Protein AF-X0YJ24-F1 (afdb_monomer_lite)

Secondary structure (DSSP, 8-state):
---------------------------------TT--GGGGSEEPP---TTEEEEEEEETTTEEEEEEEEE-TTT--EEEEEE-TTS-EEEEE-S--SEEEEEEEE-TTSSS-PEEEEEEEEEETTEEEEEEEEEETTTTEEEEEEEEEESSS---EEE----TTTTSGGGHHHHHHHHHHGGGGT---HHHHTT-

Radius of gyration: 24.72 Å; chains: 1; bounding box: 36×55×100 Å

Sequence (196 aa):
MKRTIRQRSIFIGTLLVALILLGYSVSIQATGKEGVSLKDEITFIEIESLNKFEVQFKENGKKTGTVIFESNKDNFRWEITIKKGDGTVTQIEDRYVGIISEAGTVDLSEKENEDIFFVEESGGTGGLNISLSLINIQKEELIGLSLWFSSQATEAVTQVSTSDYFFAEDFKREEEFLKSIKYEYGYIGEKEINEE

Structure (mmCIF, N/CA/C/O backbone):
data_AF-X0YJ24-F1
#
_entry.id   AF-X0YJ24-F1
#
loop_
_atom_site.group_PDB
_atom_site.id
_atom_site.type_symbol
_atom_site.label_atom_id
_atom_site.label_alt_id
_atom_site.label_comp_id
_atom_site.label_asym_id
_atom_site.label_entity_id
_atom_site.label_seq_id
_atom_site.pdbx_PDB_ins_code
_atom_site.Cartn_x
_atom_site.Cartn_y
_atom_site.Cartn_z
_atom_site.occupancy
_atom_site.B_iso_or_equiv
_atom_site.auth_seq_id
_atom_site.auth_comp_id
_atom_site.auth_asym_id
_atom_site.auth_atom_id
_atom_site.pdbx_PDB_model_num
ATOM 1 N N . MET A 1 1 ? 13.488 -15.536 78.157 1.00 39.69 1 MET A N 1
ATOM 2 C CA . MET A 1 1 ? 14.913 -15.718 77.797 1.00 39.69 1 MET A CA 1
ATOM 3 C C . MET A 1 1 ? 15.097 -17.144 77.278 1.00 39.69 1 MET A C 1
ATOM 5 O O . MET A 1 1 ? 14.639 -18.055 77.944 1.00 39.69 1 MET A O 1
ATOM 9 N N . LYS A 1 2 ? 15.746 -17.293 76.113 1.00 43.97 2 LYS A N 1
ATOM 10 C CA . LYS A 1 2 ? 16.202 -18.527 75.429 1.00 43.97 2 LYS A CA 1
ATOM 11 C C . LYS A 1 2 ? 15.167 -19.505 74.822 1.00 43.97 2 LYS A C 1
ATOM 13 O O . LYS A 1 2 ? 14.429 -20.207 75.494 1.00 43.97 2 LYS A O 1
ATOM 18 N N . ARG A 1 3 ? 15.249 -19.530 73.483 1.00 43.06 3 ARG A N 1
ATOM 19 C CA . ARG A 1 3 ? 14.716 -20.453 72.469 1.00 43.06 3 ARG A CA 1
ATOM 20 C C . ARG A 1 3 ? 15.157 -21.903 72.698 1.00 43.06 3 ARG A C 1
ATOM 22 O O . ARG A 1 3 ? 16.299 -22.111 73.098 1.00 43.06 3 ARG A O 1
ATOM 29 N N . THR A 1 4 ? 14.396 -22.877 72.190 1.00 55.34 4 THR A N 1
ATOM 30 C CA . THR A 1 4 ? 14.994 -23.934 71.351 1.00 55.34 4 THR A CA 1
ATOM 31 C C . THR A 1 4 ? 14.001 -24.458 70.311 1.00 55.34 4 THR A C 1
ATOM 33 O O . THR A 1 4 ? 12.858 -24.779 70.608 1.00 55.34 4 THR A O 1
ATOM 36 N N . ILE A 1 5 ? 14.491 -24.485 69.075 1.00 49.44 5 ILE A N 1
ATOM 37 C CA . ILE A 1 5 ? 13.874 -24.917 67.822 1.00 49.44 5 ILE A CA 1
ATOM 38 C C . ILE A 1 5 ? 14.089 -26.429 67.663 1.00 49.44 5 ILE A C 1
ATOM 40 O O . ILE A 1 5 ? 15.187 -26.907 67.950 1.00 49.44 5 ILE A O 1
ATOM 44 N N . ARG A 1 6 ? 13.116 -27.165 67.111 1.00 48.22 6 ARG A N 1
ATOM 45 C CA . ARG A 1 6 ? 13.391 -28.416 66.382 1.00 48.22 6 ARG A CA 1
ATOM 46 C C . ARG A 1 6 ? 12.573 -28.503 65.094 1.00 48.22 6 ARG A C 1
ATOM 48 O O . ARG A 1 6 ? 11.365 -28.693 65.117 1.00 48.22 6 ARG A O 1
ATOM 55 N N . GLN A 1 7 ? 13.306 -28.366 63.990 1.00 43.47 7 GLN A N 1
ATOM 56 C CA . GLN A 1 7 ? 12.953 -28.747 62.624 1.00 43.47 7 GLN A CA 1
ATOM 57 C C . GLN A 1 7 ? 12.832 -30.270 62.472 1.00 43.47 7 GLN A C 1
ATOM 59 O O . GLN A 1 7 ? 13.659 -30.985 63.039 1.00 43.47 7 GLN A O 1
ATOM 64 N N . ARG A 1 8 ? 11.903 -30.709 61.608 1.00 48.69 8 ARG A N 1
ATOM 65 C CA . ARG A 1 8 ? 12.007 -31.787 60.587 1.00 48.69 8 ARG A CA 1
ATOM 66 C C . ARG A 1 8 ? 10.937 -31.440 59.521 1.00 48.69 8 ARG A C 1
ATOM 68 O O . ARG A 1 8 ? 9.792 -31.270 59.913 1.00 48.69 8 ARG A O 1
ATOM 75 N N . SER A 1 9 ? 11.217 -31.028 58.273 1.00 40.66 9 SER A N 1
ATOM 76 C CA . SER A 1 9 ? 11.741 -31.781 57.103 1.00 40.66 9 SER A CA 1
ATOM 77 C C . SER A 1 9 ? 10.907 -33.064 56.886 1.00 40.66 9 SER A C 1
ATOM 79 O O . SER A 1 9 ? 10.812 -33.843 57.823 1.00 40.66 9 SER A O 1
ATOM 81 N N . ILE A 1 10 ? 10.268 -33.396 55.752 1.00 45.19 10 ILE A N 1
ATOM 82 C CA . ILE A 1 10 ? 10.610 -33.362 54.310 1.00 45.19 10 ILE A CA 1
ATOM 83 C C . ILE A 1 10 ? 9.304 -33.628 53.503 1.00 45.19 10 ILE A C 1
ATOM 85 O O . ILE A 1 10 ? 8.425 -34.288 54.046 1.00 45.19 10 ILE A O 1
ATOM 89 N N . PHE A 1 11 ? 9.233 -33.166 52.240 1.00 40.16 11 PHE A N 1
ATOM 90 C CA . PHE A 1 11 ? 8.653 -33.786 51.007 1.00 40.16 11 PHE A CA 1
ATOM 91 C C . PHE A 1 11 ? 8.015 -32.698 50.126 1.00 40.16 11 PHE A C 1
ATOM 93 O O . PHE A 1 11 ? 6.951 -32.180 50.434 1.00 40.16 11 PHE A O 1
ATOM 100 N N . ILE A 1 12 ? 8.766 -32.104 49.191 1.00 45.03 12 ILE A N 1
ATOM 101 C CA . ILE A 1 12 ? 9.002 -32.568 47.805 1.00 45.03 12 ILE A CA 1
ATOM 102 C C . ILE A 1 12 ? 7.681 -32.791 47.063 1.00 45.03 12 ILE A C 1
ATOM 104 O O . ILE A 1 12 ? 7.040 -33.828 47.192 1.00 45.03 12 ILE A O 1
ATOM 108 N N . GLY A 1 13 ? 7.334 -31.799 46.250 1.00 37.00 13 GLY A N 1
ATOM 109 C CA . GLY A 1 13 ? 6.233 -31.820 45.298 1.00 37.00 13 GLY A CA 1
ATOM 110 C C . GLY A 1 13 ? 6.446 -30.730 44.256 1.00 37.00 13 GLY A C 1
ATOM 111 O O . GLY A 1 13 ? 5.597 -29.868 44.064 1.00 37.00 13 GLY A O 1
ATOM 112 N N . THR A 1 14 ? 7.634 -30.718 43.652 1.00 44.94 14 THR A N 1
ATOM 113 C CA . THR A 1 14 ? 7.971 -29.893 42.493 1.00 44.94 14 THR A CA 1
ATOM 114 C C . THR A 1 14 ? 7.134 -30.387 41.313 1.00 44.94 14 THR A C 1
ATOM 116 O O . THR A 1 14 ? 7.534 -31.325 40.629 1.00 44.94 14 THR A O 1
ATOM 119 N N . LEU A 1 15 ? 5.953 -29.807 41.083 1.00 39.34 15 LEU A N 1
ATOM 120 C CA . LEU A 1 15 ? 5.232 -30.026 39.831 1.00 39.34 15 LEU A 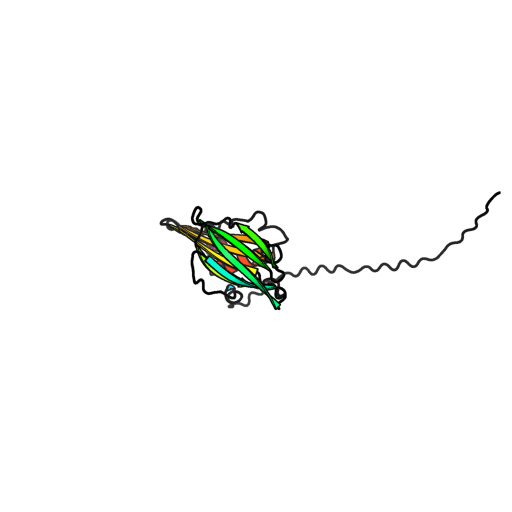CA 1
ATOM 121 C C . LEU A 1 15 ? 5.771 -29.035 38.800 1.00 39.34 15 LEU A C 1
ATOM 123 O O . LEU A 1 15 ? 5.335 -27.893 38.686 1.00 39.34 15 LEU A O 1
ATOM 127 N N . LEU A 1 16 ? 6.798 -29.507 38.104 1.00 37.34 16 LEU A N 1
ATOM 128 C CA . LEU A 1 16 ? 7.396 -28.896 36.933 1.00 37.34 16 LEU A CA 1
ATOM 129 C C . LEU A 1 16 ? 6.367 -28.967 35.791 1.00 37.34 16 LEU A C 1
ATOM 131 O O . LEU A 1 16 ? 6.268 -29.979 35.101 1.00 37.34 16 LEU A O 1
ATOM 135 N N . VAL A 1 17 ? 5.563 -27.921 35.601 1.00 43.12 17 VAL A N 1
ATOM 136 C CA . VAL A 1 17 ? 4.784 -27.772 34.365 1.00 43.12 17 VAL A CA 1
ATOM 137 C C . VAL A 1 17 ? 5.740 -27.228 33.309 1.00 43.12 17 VAL A C 1
ATOM 139 O O . VAL A 1 17 ? 5.872 -26.025 33.108 1.00 43.12 17 VAL A O 1
ATOM 142 N N . ALA A 1 18 ? 6.467 -28.149 32.680 1.00 38.66 18 ALA A N 1
ATOM 143 C CA . ALA A 1 18 ? 7.155 -27.904 31.426 1.00 38.66 18 ALA A CA 1
ATOM 144 C C . ALA A 1 18 ? 6.082 -27.753 30.341 1.00 38.66 18 ALA A C 1
ATOM 146 O O . ALA A 1 18 ? 5.629 -28.737 29.757 1.00 38.66 18 ALA A O 1
ATOM 147 N N . LEU A 1 19 ? 5.622 -26.521 30.118 1.00 40.03 19 LEU A N 1
ATOM 148 C CA . LEU A 1 19 ? 4.820 -26.212 28.945 1.00 40.03 19 LEU A CA 1
ATOM 149 C C . LEU A 1 19 ? 5.784 -26.134 27.765 1.00 40.03 19 LEU A C 1
ATOM 151 O O . LEU A 1 19 ? 6.597 -25.221 27.637 1.00 40.03 19 LEU A O 1
ATOM 155 N N . ILE A 1 20 ? 5.728 -27.195 26.975 1.00 45.69 20 ILE A 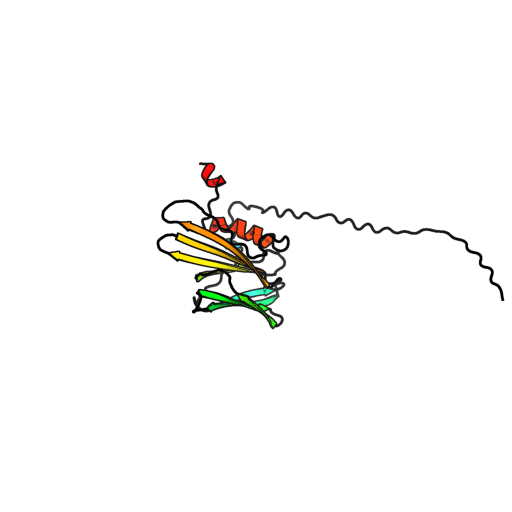N 1
ATOM 156 C CA . ILE A 1 20 ? 6.440 -27.392 25.728 1.00 45.69 20 ILE A CA 1
ATOM 157 C C . ILE A 1 20 ? 6.109 -26.204 24.813 1.00 45.69 20 ILE A C 1
ATOM 159 O O . ILE A 1 20 ? 5.023 -26.130 24.242 1.00 45.69 20 ILE A O 1
ATOM 163 N N . LEU A 1 21 ? 7.057 -25.274 24.678 1.00 39.06 21 LEU A N 1
ATOM 164 C CA . LEU A 1 21 ? 7.152 -24.371 23.535 1.00 39.06 21 LEU A CA 1
ATOM 165 C C . LEU A 1 21 ? 7.507 -25.238 22.323 1.00 39.06 21 LEU A C 1
ATOM 167 O O . LEU A 1 21 ? 8.664 -25.347 21.923 1.00 39.06 21 LEU A O 1
ATOM 171 N N . LEU A 1 22 ? 6.501 -25.917 21.770 1.00 40.84 22 LEU A N 1
ATOM 172 C CA . LEU A 1 22 ? 6.553 -26.347 20.384 1.00 40.84 22 LEU A CA 1
ATOM 173 C C . LEU A 1 22 ? 6.562 -25.053 19.585 1.00 40.84 22 LEU A C 1
ATOM 175 O O . LEU A 1 22 ? 5.534 -24.394 19.431 1.00 40.84 22 LEU A O 1
ATOM 179 N N . GLY A 1 23 ? 7.761 -24.676 19.149 1.00 36.34 23 GLY A N 1
ATOM 180 C CA . GLY A 1 23 ? 7.947 -23.744 18.060 1.00 36.34 23 GLY A CA 1
ATOM 181 C C . GLY A 1 23 ? 7.173 -24.283 16.870 1.00 36.34 23 GLY A C 1
ATOM 182 O O . GLY A 1 23 ? 7.671 -25.111 16.112 1.00 36.34 23 GLY A O 1
ATOM 183 N N . T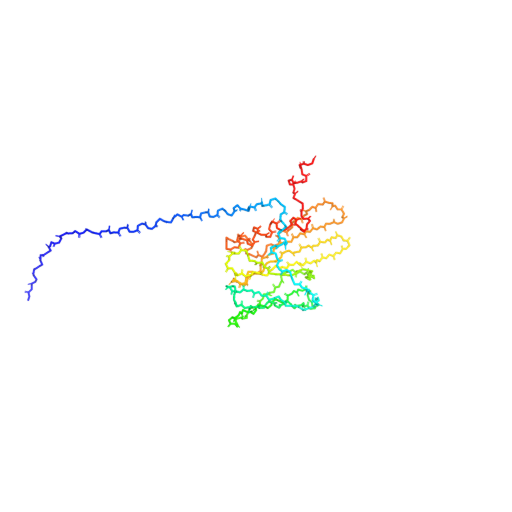YR A 1 24 ? 5.938 -23.815 16.724 1.00 36.47 24 TYR A N 1
ATOM 184 C CA . TYR A 1 24 ? 5.320 -23.715 15.423 1.00 36.47 24 TYR A CA 1
ATOM 185 C C . TYR A 1 24 ? 6.135 -22.670 14.673 1.00 36.47 24 TYR A C 1
ATOM 187 O O . TYR A 1 24 ? 5.807 -21.487 14.638 1.00 36.47 24 TYR A O 1
ATOM 195 N N . SER A 1 25 ? 7.236 -23.122 14.082 1.00 37.50 25 SER A N 1
ATOM 196 C CA . SER A 1 25 ? 7.683 -22.575 12.819 1.00 37.50 25 SER A CA 1
ATOM 197 C C . SER A 1 25 ? 6.535 -22.834 11.852 1.00 37.50 25 SER A C 1
ATOM 199 O O . SER A 1 25 ? 6.498 -23.859 11.174 1.00 37.50 25 SER A O 1
ATOM 201 N N . VAL A 1 26 ? 5.549 -21.934 11.846 1.00 38.28 26 VAL A N 1
ATOM 202 C CA . VAL A 1 26 ? 4.687 -21.755 10.687 1.00 38.28 26 VAL A CA 1
ATOM 203 C C . VAL A 1 26 ? 5.651 -21.296 9.605 1.00 38.28 26 VAL A C 1
ATOM 205 O O . VAL A 1 26 ? 5.947 -20.116 9.457 1.00 38.28 26 VAL A O 1
ATOM 208 N N . SER A 1 27 ? 6.252 -22.270 8.925 1.00 35.56 27 SER A N 1
ATOM 209 C CA . SER A 1 27 ? 6.677 -22.050 7.561 1.00 35.56 27 SER A CA 1
ATOM 210 C C . SER A 1 27 ? 5.378 -21.733 6.855 1.00 35.56 27 SER A C 1
ATOM 212 O O . SER A 1 27 ? 4.563 -22.629 6.631 1.00 35.56 27 SER A O 1
ATOM 214 N N . ILE A 1 28 ? 5.151 -20.448 6.604 1.00 42.94 28 ILE A N 1
ATOM 215 C CA . ILE A 1 28 ? 4.270 -20.026 5.535 1.00 42.94 28 ILE A CA 1
ATOM 216 C C . ILE A 1 28 ? 4.941 -20.616 4.295 1.00 42.94 28 ILE A C 1
ATOM 218 O O . ILE A 1 28 ? 5.831 -20.034 3.684 1.00 42.94 28 ILE A O 1
ATOM 222 N N . GLN A 1 29 ? 4.608 -21.870 3.987 1.00 36.81 29 GLN A N 1
ATOM 223 C CA . GLN A 1 29 ? 4.594 -22.286 2.606 1.00 36.81 29 GLN A CA 1
ATOM 224 C C . GLN A 1 29 ? 3.612 -21.308 1.994 1.00 36.81 29 GLN A C 1
ATOM 226 O O . GLN A 1 29 ? 2.411 -21.431 2.225 1.00 36.81 29 GLN A O 1
ATOM 231 N N . ALA A 1 30 ? 4.143 -20.307 1.292 1.00 38.84 30 ALA A N 1
ATOM 232 C CA . ALA A 1 30 ? 3.431 -19.673 0.209 1.00 38.84 30 ALA A CA 1
ATOM 233 C C . ALA A 1 30 ? 2.931 -20.839 -0.640 1.00 38.84 30 ALA A C 1
ATOM 235 O O . ALA A 1 30 ? 3.680 -21.454 -1.404 1.00 38.84 30 ALA A O 1
ATOM 236 N N . THR A 1 31 ? 1.708 -21.280 -0.362 1.00 40.44 31 THR A N 1
ATOM 237 C CA . THR A 1 31 ? 1.033 -22.266 -1.170 1.00 40.44 31 THR A CA 1
ATOM 238 C C . THR A 1 31 ? 0.778 -21.523 -2.455 1.00 40.44 31 THR A C 1
ATOM 240 O O . THR A 1 31 ? -0.234 -20.841 -2.585 1.00 40.44 31 THR A O 1
ATOM 243 N N . GLY A 1 32 ? 1.740 -21.613 -3.371 1.00 37.59 32 GLY A N 1
ATOM 244 C CA . GLY A 1 32 ? 1.525 -21.352 -4.774 1.00 37.59 32 GLY A CA 1
ATOM 245 C C . GLY A 1 32 ? 0.410 -22.284 -5.211 1.00 37.59 32 GLY A C 1
ATOM 246 O O . GLY A 1 32 ? 0.647 -23.413 -5.634 1.00 37.59 32 GLY A O 1
ATOM 247 N N . LYS A 1 33 ? -0.834 -21.835 -5.042 1.00 43.25 33 LYS A N 1
ATOM 248 C CA . LYS A 1 33 ? -1.911 -22.247 -5.918 1.00 43.25 33 LYS A CA 1
ATOM 249 C C . LYS A 1 33 ? -1.488 -21.704 -7.270 1.00 43.25 33 LYS A C 1
ATOM 251 O O . LYS A 1 33 ? -1.644 -20.515 -7.525 1.00 43.25 33 LYS A O 1
ATOM 256 N N . GLU A 1 34 ? -0.859 -22.554 -8.074 1.00 46.75 34 GLU A N 1
ATOM 257 C CA . GLU A 1 34 ? -0.564 -22.245 -9.467 1.00 46.75 34 GLU A CA 1
ATOM 258 C C . GLU A 1 34 ? -1.838 -21.662 -10.104 1.00 46.75 34 GLU A C 1
ATOM 260 O O . GLU A 1 34 ? -2.843 -22.360 -10.249 1.00 46.75 34 GLU A O 1
ATOM 265 N N . GLY A 1 35 ? -1.816 -20.358 -10.402 1.00 62.50 35 GLY A N 1
ATOM 266 C CA . GLY A 1 35 ? -2.845 -19.676 -11.186 1.00 62.50 35 GLY A CA 1
ATOM 267 C C . GLY A 1 35 ? -3.812 -18.722 -10.472 1.00 62.50 35 GLY A C 1
ATOM 268 O O . GLY A 1 35 ? -4.730 -18.267 -11.148 1.00 62.50 35 GLY A O 1
ATOM 269 N N . VAL A 1 36 ? -3.658 -18.396 -9.181 1.00 75.06 36 VAL A N 1
ATOM 270 C CA . VAL A 1 36 ? -4.438 -17.301 -8.550 1.00 75.06 36 VAL A CA 1
ATOM 271 C C . VAL A 1 36 ? -3.557 -16.063 -8.412 1.00 75.06 36 VAL A C 1
ATOM 273 O O . VAL A 1 36 ? -2.428 -16.178 -7.936 1.00 75.06 36 VAL A O 1
ATOM 276 N N . SER A 1 37 ? -4.050 -14.908 -8.863 1.00 86.38 37 SER A N 1
ATOM 277 C CA . SER A 1 37 ? -3.320 -13.642 -8.781 1.00 86.38 37 SER A CA 1
ATOM 278 C C . SER A 1 37 ? -3.353 -13.115 -7.347 1.00 86.38 37 SER A C 1
ATOM 280 O O . SER A 1 37 ? -4.402 -13.129 -6.711 1.00 86.38 37 SER A O 1
ATOM 282 N N . LEU A 1 38 ? -2.230 -12.615 -6.835 1.00 90.06 38 LEU A N 1
ATOM 283 C CA . LEU A 1 38 ? -2.173 -11.949 -5.529 1.00 90.06 38 LEU A CA 1
ATOM 284 C C . LEU A 1 38 ? -3.004 -10.660 -5.516 1.00 90.06 38 LEU A C 1
ATOM 286 O O . LEU A 1 38 ? -3.545 -10.298 -4.474 1.00 90.06 38 LEU A O 1
ATOM 290 N N . LYS A 1 39 ? -3.194 -10.003 -6.667 1.00 91.44 39 LYS A N 1
ATOM 291 C CA . LYS A 1 39 ? -4.172 -8.916 -6.816 1.00 91.44 39 LYS A CA 1
ATOM 292 C C . LYS A 1 39 ? -5.605 -9.329 -6.467 1.00 91.44 39 LYS A C 1
ATOM 294 O O . LYS A 1 39 ? -6.361 -8.465 -6.034 1.00 91.44 39 LYS A O 1
ATOM 299 N N . ASP A 1 40 ? -5.977 -10.607 -6.581 1.00 92.38 40 ASP A N 1
ATOM 300 C CA . ASP A 1 40 ? -7.313 -11.083 -6.183 1.00 92.38 40 ASP A CA 1
ATOM 301 C C . ASP A 1 40 ? -7.506 -11.090 -4.653 1.00 92.38 40 ASP A C 1
ATOM 303 O O . ASP A 1 40 ? -8.637 -11.149 -4.168 1.00 92.38 40 ASP A O 1
ATOM 307 N N . GLU A 1 41 ? -6.417 -11.021 -3.879 1.00 92.94 41 GLU A N 1
ATOM 308 C CA . GLU A 1 41 ? -6.446 -10.903 -2.415 1.00 92.94 41 GLU A CA 1
ATOM 309 C C . GLU A 1 41 ? -6.630 -9.449 -1.950 1.00 92.94 41 GLU A C 1
ATOM 311 O O . GLU A 1 41 ? -6.898 -9.203 -0.771 1.00 92.94 41 GLU A O 1
ATOM 316 N N . ILE A 1 42 ? -6.524 -8.483 -2.870 1.00 96.56 42 ILE A N 1
ATOM 317 C CA . ILE A 1 42 ? -6.677 -7.058 -2.586 1.00 96.56 42 ILE A CA 1
ATOM 318 C C . ILE A 1 42 ? -8.091 -6.608 -2.949 1.00 96.56 42 ILE A C 1
ATOM 320 O O . ILE A 1 42 ? -8.552 -6.726 -4.085 1.00 96.56 42 ILE A O 1
ATOM 324 N N . THR A 1 43 ? -8.775 -5.989 -1.991 1.00 96.62 43 THR A N 1
ATOM 325 C CA . THR A 1 43 ? -10.024 -5.272 -2.262 1.00 96.62 43 THR A CA 1
ATOM 326 C C . THR A 1 43 ? -9.695 -3.844 -2.685 1.00 96.62 43 THR A C 1
ATOM 328 O O . THR A 1 43 ? -9.574 -2.947 -1.850 1.00 96.62 43 THR A O 1
ATOM 331 N N . PHE A 1 44 ? -9.512 -3.637 -3.990 1.00 97.44 44 PHE A N 1
ATOM 332 C CA . PHE A 1 44 ? -9.236 -2.317 -4.557 1.00 97.44 44 PHE A CA 1
ATOM 333 C C . PHE A 1 44 ? -10.432 -1.371 -4.446 1.00 97.44 44 PHE A C 1
ATOM 335 O O . PHE A 1 44 ? -11.592 -1.777 -4.565 1.00 97.44 44 PHE A O 1
ATOM 342 N N . ILE A 1 45 ? -10.128 -0.089 -4.269 1.00 97.38 45 ILE A N 1
ATOM 343 C CA . ILE A 1 45 ? -11.102 0.997 -4.339 1.00 97.38 45 ILE A CA 1
ATOM 344 C C . ILE A 1 45 ? -10.976 1.761 -5.658 1.00 97.38 45 ILE A C 1
ATOM 346 O O . ILE A 1 45 ? -9.939 1.739 -6.321 1.00 97.38 45 ILE A O 1
ATOM 350 N N . GLU A 1 46 ? -12.027 2.492 -6.018 1.00 95.50 46 GLU A N 1
ATOM 351 C CA . GLU A 1 46 ? -11.955 3.486 -7.086 1.00 95.50 46 GLU A CA 1
ATOM 352 C C . GLU A 1 46 ? -11.353 4.791 -6.539 1.00 95.50 46 GLU A C 1
ATOM 354 O O . GLU A 1 46 ? -11.874 5.381 -5.590 1.00 95.50 46 GLU A O 1
ATOM 359 N N . ILE A 1 47 ? -10.243 5.250 -7.125 1.00 94.88 47 ILE A N 1
ATOM 360 C CA . ILE A 1 47 ? -9.611 6.525 -6.761 1.00 94.88 47 ILE A CA 1
ATOM 361 C C . ILE A 1 47 ? -10.287 7.650 -7.551 1.00 94.88 47 ILE A C 1
ATOM 363 O O . ILE A 1 47 ? -9.937 7.938 -8.693 1.00 94.88 47 ILE A O 1
ATOM 367 N N . GLU A 1 48 ? -11.259 8.316 -6.927 1.00 87.62 48 GLU A N 1
ATOM 368 C CA . GLU A 1 48 ? -12.021 9.400 -7.567 1.00 87.62 48 GLU A CA 1
ATOM 369 C C . GLU A 1 48 ? -11.212 10.702 -7.735 1.00 87.62 48 GLU A C 1
ATOM 371 O O . GLU A 1 48 ? -11.539 11.553 -8.566 1.00 87.62 48 GLU A O 1
ATOM 376 N N . SER A 1 49 ? -10.164 10.899 -6.928 1.00 91.06 49 SER A N 1
ATOM 377 C CA . SER A 1 49 ? -9.381 12.137 -6.898 1.00 91.06 49 SER A CA 1
ATOM 378 C C . SER A 1 49 ? -7.905 11.879 -6.602 1.00 91.06 49 SER A C 1
ATOM 380 O O . SER A 1 49 ? -7.535 11.378 -5.543 1.00 91.06 49 SER A O 1
ATOM 382 N N . LEU A 1 50 ? -7.048 12.350 -7.512 1.00 87.25 50 LEU A N 1
ATOM 383 C CA . LEU A 1 50 ? -5.585 12.249 -7.413 1.00 87.25 50 LEU A CA 1
ATOM 384 C C . LEU A 1 50 ? -4.954 13.204 -6.385 1.00 87.25 50 LEU A C 1
ATOM 386 O O . LEU A 1 50 ? -3.742 13.201 -6.224 1.00 87.25 50 LEU A O 1
ATOM 390 N N . ASN A 1 51 ? -5.740 14.063 -5.728 1.00 91.56 51 ASN A N 1
ATOM 391 C CA . ASN A 1 51 ? -5.223 14.962 -4.684 1.00 91.56 51 ASN A CA 1
ATOM 392 C C . ASN A 1 51 ? -5.595 14.498 -3.279 1.00 91.56 51 ASN A C 1
ATOM 394 O O . ASN A 1 51 ? -4.948 14.889 -2.313 1.00 91.56 51 ASN A O 1
ATOM 398 N N . LYS A 1 52 ? -6.695 13.755 -3.164 1.00 95.56 52 LYS A N 1
ATOM 399 C CA . LYS A 1 52 ? -7.227 13.281 -1.895 1.00 95.56 52 LYS A CA 1
ATOM 400 C C . LYS A 1 52 ? -8.229 12.170 -2.131 1.00 95.56 52 LYS A C 1
ATOM 402 O O . LYS A 1 52 ? -9.146 12.367 -2.928 1.00 95.56 52 LYS A O 1
ATOM 407 N N . PHE A 1 53 ? -8.087 11.077 -1.398 1.00 97.12 53 PHE A N 1
ATOM 408 C CA . PHE A 1 53 ? -9.036 9.969 -1.383 1.00 97.12 53 PHE A CA 1
ATOM 409 C C . PHE A 1 53 ? -8.953 9.217 -0.048 1.00 97.12 53 PHE A C 1
ATOM 411 O O . PHE A 1 53 ? -8.069 9.470 0.776 1.00 97.12 53 PHE A O 1
ATOM 418 N N . GLU A 1 54 ? -9.910 8.322 0.181 1.00 97.62 54 GLU A N 1
ATOM 419 C CA . GLU A 1 54 ? -10.053 7.593 1.437 1.00 97.62 54 GLU A CA 1
ATOM 420 C C . GLU A 1 54 ? -10.189 6.094 1.173 1.00 97.62 54 GLU A C 1
ATOM 422 O O . GLU A 1 54 ? -10.935 5.683 0.287 1.00 97.62 54 GLU A O 1
ATOM 427 N N . VAL A 1 55 ? -9.506 5.279 1.976 1.00 97.81 55 VAL A N 1
ATOM 428 C CA . VAL A 1 55 ? -9.629 3.819 1.982 1.00 97.81 55 VAL A CA 1
ATOM 429 C C . VAL A 1 55 ? -10.219 3.398 3.323 1.00 97.81 55 VAL A C 1
ATOM 431 O O . VAL A 1 55 ? -9.668 3.712 4.379 1.00 97.81 55 VAL A O 1
ATOM 434 N N . GLN A 1 56 ? -11.353 2.699 3.302 1.00 97.19 56 GLN A N 1
ATOM 435 C CA . GLN A 1 56 ? -11.927 2.106 4.511 1.00 97.19 56 GLN A CA 1
ATOM 436 C C . GLN A 1 56 ? -11.315 0.731 4.758 1.00 97.19 56 GLN A C 1
ATOM 438 O O . GLN A 1 56 ? -11.201 -0.052 3.823 1.00 97.19 56 GLN A O 1
ATOM 443 N N . PHE A 1 57 ? -10.985 0.431 6.013 1.00 95.56 57 PHE A N 1
ATOM 444 C CA . PHE A 1 57 ? -10.422 -0.861 6.417 1.00 95.56 57 PHE A CA 1
ATOM 445 C C . PHE A 1 57 ? -11.150 -1.436 7.626 1.00 95.56 57 PHE A C 1
ATOM 447 O O . PHE A 1 57 ? -11.751 -0.698 8.413 1.00 95.56 57 PHE A O 1
ATOM 454 N N . LYS A 1 58 ? -11.087 -2.756 7.797 1.00 94.81 58 LYS A N 1
ATOM 455 C CA . LYS A 1 58 ? -11.653 -3.467 8.947 1.00 94.81 58 LYS A CA 1
ATOM 456 C C . LYS A 1 58 ? -10.601 -3.830 9.990 1.00 94.81 58 LYS A C 1
ATOM 458 O O . LYS A 1 58 ? -9.575 -4.428 9.688 1.00 94.81 58 LYS A O 1
ATOM 463 N N . GLU A 1 59 ? -10.937 -3.569 11.248 1.00 90.00 59 GLU A N 1
ATOM 464 C CA . GLU A 1 59 ? -10.233 -4.067 12.428 1.00 90.00 59 GLU A CA 1
ATOM 465 C C . GLU A 1 59 ? -11.085 -5.145 13.109 1.00 90.00 59 GLU A C 1
ATOM 467 O O . GLU A 1 59 ? -12.234 -4.902 13.517 1.00 90.00 59 GLU A O 1
ATOM 472 N N . ASN A 1 60 ? -10.512 -6.338 13.275 1.00 87.19 60 ASN A N 1
ATOM 473 C CA . ASN A 1 60 ? -11.174 -7.525 13.827 1.00 87.19 60 ASN A CA 1
ATOM 474 C C . ASN A 1 60 ? -12.544 -7.807 13.171 1.00 87.19 60 ASN A C 1
ATOM 476 O O . ASN A 1 60 ? -13.539 -8.044 13.867 1.00 87.19 60 ASN A O 1
ATOM 480 N N . GLY A 1 61 ? -12.625 -7.627 11.849 1.00 83.06 61 GLY A N 1
ATOM 481 C CA . GLY A 1 61 ? -13.788 -7.938 11.013 1.00 83.06 61 GLY A CA 1
ATOM 482 C C . GLY A 1 61 ? -15.034 -7.077 11.231 1.00 83.06 61 GLY A C 1
ATOM 483 O O . GLY A 1 61 ? -16.049 -7.295 10.569 1.00 83.06 61 GLY A O 1
ATOM 484 N N . LYS A 1 62 ? -15.007 -6.110 12.159 1.00 81.69 62 LYS A N 1
ATOM 485 C CA . LYS A 1 62 ? -16.216 -5.386 12.597 1.00 81.69 62 LYS A CA 1
ATOM 486 C C . LYS A 1 62 ? -16.066 -3.880 12.660 1.00 81.69 62 LYS A C 1
ATOM 488 O O . LYS A 1 62 ? -17.015 -3.176 12.328 1.00 81.69 62 LYS A O 1
ATOM 493 N N . LYS A 1 63 ? -14.942 -3.378 13.171 1.00 79.88 63 LYS A N 1
ATOM 494 C CA . LYS A 1 63 ? -14.735 -1.933 13.295 1.00 79.88 63 LYS A CA 1
ATOM 495 C C . LYS A 1 63 ? -14.178 -1.415 11.984 1.00 79.88 63 LYS A C 1
ATOM 497 O O . LYS A 1 63 ? -13.225 -1.989 11.480 1.00 79.88 63 LYS A O 1
ATOM 502 N N . THR A 1 64 ? -14.764 -0.348 11.461 1.00 90.50 64 THR A N 1
ATOM 503 C CA . THR A 1 64 ? -14.270 0.291 10.242 1.00 90.50 64 THR A CA 1
ATOM 504 C C . THR A 1 64 ? -13.441 1.507 10.618 1.00 90.50 64 THR A C 1
ATOM 506 O O . THR A 1 64 ? -13.947 2.413 11.282 1.00 90.50 64 THR A O 1
ATOM 509 N N . GLY A 1 65 ? -12.176 1.503 10.216 1.00 95.44 65 GLY A N 1
ATOM 510 C CA . GLY A 1 65 ? -11.324 2.682 10.202 1.00 95.44 65 GLY A CA 1
ATOM 511 C C . GLY A 1 65 ? -11.226 3.273 8.796 1.00 95.44 65 GLY A C 1
ATOM 512 O O . GLY A 1 65 ? -11.782 2.744 7.830 1.00 95.44 65 GLY A O 1
ATOM 513 N N . THR A 1 66 ? -10.519 4.390 8.681 1.00 97.56 66 THR A N 1
ATOM 514 C CA . THR A 1 66 ? -10.290 5.088 7.415 1.00 97.56 66 THR A CA 1
ATOM 515 C C . THR A 1 66 ? -8.847 5.551 7.329 1.00 97.56 66 THR A C 1
ATOM 517 O O . THR A 1 66 ? -8.355 6.206 8.247 1.00 97.56 66 THR A O 1
ATOM 520 N N . VAL A 1 67 ? -8.181 5.255 6.219 1.00 97.69 67 VAL A N 1
ATOM 521 C CA . VAL A 1 67 ? -6.930 5.909 5.836 1.00 97.69 67 VAL A CA 1
ATOM 522 C C . VAL A 1 67 ? -7.242 6.986 4.812 1.00 97.69 67 VAL A C 1
ATOM 524 O O . VAL A 1 67 ? -7.937 6.739 3.831 1.00 97.69 67 VAL A O 1
ATOM 527 N N . ILE A 1 68 ? -6.757 8.193 5.067 1.00 97.50 68 ILE A N 1
ATOM 528 C CA . ILE A 1 68 ? -6.934 9.360 4.209 1.00 97.50 68 ILE A CA 1
ATOM 529 C C . ILE A 1 68 ? -5.579 9.679 3.603 1.00 97.50 68 ILE A C 1
ATOM 531 O O . ILE A 1 68 ? -4.623 9.916 4.340 1.00 97.50 68 ILE A O 1
ATOM 535 N N . PHE A 1 69 ? -5.524 9.709 2.280 1.00 96.81 69 PHE A N 1
ATOM 536 C CA . PHE A 1 69 ? -4.355 10.123 1.520 1.00 96.81 69 PHE A CA 1
ATOM 537 C C . PHE A 1 69 ? -4.576 11.558 1.058 1.00 96.81 69 PHE A C 1
ATOM 539 O O . PHE A 1 69 ? -5.595 11.834 0.428 1.00 96.81 69 PHE A O 1
ATOM 546 N N . GLU A 1 70 ? -3.655 12.472 1.359 1.00 95.94 70 GLU A N 1
ATOM 547 C CA . GLU A 1 70 ? -3.693 13.860 0.889 1.00 95.94 70 GLU A CA 1
ATOM 548 C C . GLU A 1 70 ? -2.365 14.226 0.223 1.00 95.94 70 GLU A C 1
ATOM 550 O O . GLU A 1 70 ? -1.304 14.143 0.836 1.00 95.94 70 GLU A O 1
ATOM 555 N N . SER A 1 71 ? -2.405 14.621 -1.049 1.00 92.81 71 SER A N 1
ATOM 556 C CA . SER A 1 71 ? -1.201 15.014 -1.778 1.00 92.81 71 SER A CA 1
ATOM 557 C C . SER A 1 71 ? -0.744 16.397 -1.323 1.00 92.81 71 SER A C 1
ATOM 559 O O . SER A 1 71 ? -1.478 17.389 -1.429 1.00 92.81 71 SER A O 1
ATOM 561 N N . ASN A 1 72 ? 0.497 16.479 -0.853 1.00 88.31 72 ASN A N 1
ATOM 562 C CA . ASN A 1 72 ? 1.151 17.735 -0.554 1.00 88.31 72 ASN A CA 1
ATOM 563 C C . ASN A 1 72 ? 1.688 18.350 -1.856 1.00 88.31 72 ASN A C 1
ATOM 565 O O . ASN A 1 72 ? 2.623 17.855 -2.490 1.00 88.31 72 ASN A O 1
ATOM 569 N N . LYS A 1 73 ? 1.080 19.468 -2.261 1.00 82.25 73 LYS A N 1
ATOM 570 C CA . LYS A 1 73 ? 1.371 20.138 -3.540 1.00 82.25 73 LYS A CA 1
ATOM 571 C C . LYS A 1 73 ? 2.776 20.728 -3.630 1.00 82.25 73 LYS A C 1
ATOM 573 O O . LYS A 1 73 ? 3.230 21.002 -4.739 1.00 82.25 73 LYS A O 1
ATOM 578 N N . ASP A 1 74 ? 3.437 20.945 -2.497 1.00 85.19 74 ASP A N 1
ATOM 579 C CA . ASP A 1 74 ? 4.740 21.604 -2.462 1.00 85.19 74 ASP A CA 1
ATOM 580 C C . ASP A 1 74 ? 5.886 20.613 -2.702 1.00 85.19 74 ASP A C 1
ATOM 582 O O . ASP A 1 74 ? 6.923 20.994 -3.248 1.00 85.19 74 ASP A O 1
ATOM 586 N N . ASN A 1 75 ? 5.714 19.344 -2.317 1.00 83.19 75 ASN A N 1
ATOM 587 C CA . ASN A 1 75 ? 6.766 18.325 -2.391 1.00 83.19 75 ASN A CA 1
ATOM 588 C C . ASN A 1 75 ? 6.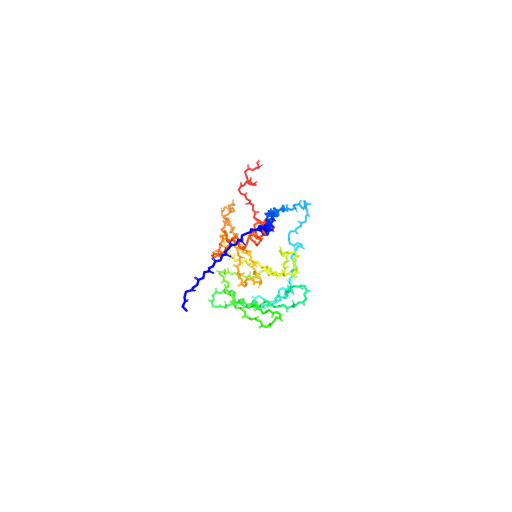350 17.023 -3.099 1.00 83.19 75 ASN A C 1
ATOM 590 O O . ASN A 1 75 ? 7.189 16.132 -3.227 1.00 83.19 75 ASN A O 1
ATOM 594 N N . PHE A 1 76 ? 5.103 16.925 -3.575 1.00 79.69 76 PHE A N 1
ATOM 595 C C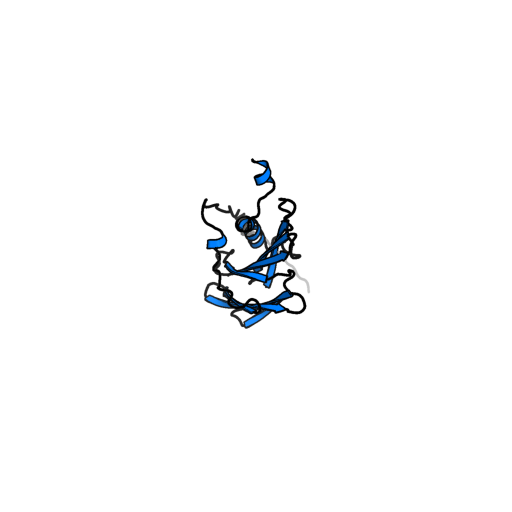A . PHE A 1 76 ? 4.536 15.748 -4.245 1.00 79.69 76 PHE A CA 1
ATOM 596 C C . PHE A 1 76 ? 4.585 14.460 -3.406 1.00 79.69 76 PHE A C 1
ATOM 598 O O . PHE A 1 76 ? 4.557 13.362 -3.961 1.00 79.69 76 PHE A O 1
ATOM 605 N N . ARG A 1 77 ? 4.663 14.591 -2.079 1.00 87.25 77 ARG A N 1
ATOM 606 C CA . ARG A 1 77 ? 4.523 13.482 -1.131 1.00 87.25 77 ARG A CA 1
ATOM 607 C C . ARG A 1 77 ? 3.083 13.361 -0.671 1.00 87.25 77 ARG A C 1
ATOM 609 O O . ARG A 1 77 ? 2.302 14.310 -0.777 1.00 87.25 77 ARG A O 1
ATOM 616 N N . TRP A 1 78 ? 2.754 12.208 -0.110 1.00 91.75 78 TRP A N 1
ATOM 617 C CA . TRP A 1 78 ? 1.455 11.965 0.493 1.00 91.75 78 TRP A CA 1
ATOM 618 C C . TRP A 1 78 ? 1.514 12.144 2.008 1.00 91.75 78 TRP A C 1
ATOM 620 O O . TRP A 1 78 ? 2.338 11.553 2.706 1.00 91.75 78 TRP A O 1
ATOM 630 N N . GLU A 1 79 ? 0.611 12.970 2.521 1.00 93.81 79 GLU A N 1
ATOM 631 C CA . GLU A 1 79 ? 0.270 13.019 3.935 1.00 93.81 79 GLU A CA 1
ATOM 632 C C . GLU A 1 79 ? -0.813 11.973 4.183 1.00 93.81 79 GLU A C 1
ATOM 634 O O . GLU A 1 79 ? -1.926 12.063 3.657 1.00 93.81 79 GLU A O 1
ATOM 639 N N . ILE A 1 80 ? -0.476 10.953 4.968 1.00 95.12 80 ILE A N 1
ATOM 640 C CA . ILE A 1 80 ? -1.347 9.807 5.198 1.00 95.12 80 ILE A CA 1
ATOM 641 C C . ILE A 1 80 ? -1.850 9.872 6.636 1.00 95.12 80 ILE A C 1
ATOM 643 O O . ILE A 1 80 ? -1.081 9.847 7.596 1.00 95.12 80 ILE A O 1
ATOM 647 N N . THR A 1 81 ? -3.167 9.957 6.800 1.00 97.00 81 THR A N 1
ATOM 648 C CA . THR A 1 81 ? -3.819 9.980 8.113 1.00 97.00 81 THR A CA 1
ATOM 649 C C . THR A 1 81 ? -4.601 8.693 8.331 1.00 97.00 81 THR A C 1
ATOM 651 O O . THR A 1 81 ? -5.559 8.421 7.613 1.00 97.00 81 THR A O 1
ATOM 654 N N . ILE A 1 82 ? -4.251 7.937 9.368 1.00 96.62 82 ILE A N 1
ATOM 655 C CA . ILE A 1 82 ? -4.957 6.730 9.800 1.00 96.62 82 ILE A CA 1
ATOM 656 C C . ILE A 1 82 ? -5.935 7.115 10.908 1.00 96.62 82 ILE A C 1
ATOM 658 O O . ILE A 1 82 ? -5.527 7.633 11.945 1.00 96.62 82 ILE A O 1
ATOM 662 N N . LYS A 1 83 ? -7.227 6.848 10.710 1.00 96.56 83 LYS A N 1
ATOM 663 C CA . LYS A 1 83 ? -8.289 7.002 11.713 1.00 96.56 83 LYS A CA 1
ATOM 664 C C . LYS A 1 83 ? -8.855 5.630 12.061 1.00 96.56 83 LYS A C 1
ATOM 666 O O . LYS A 1 83 ? -9.583 5.045 11.261 1.00 96.56 83 LYS A O 1
ATOM 671 N N . LYS A 1 84 ? -8.536 5.112 13.244 1.00 94.25 84 LYS A N 1
ATOM 672 C CA . LYS A 1 84 ? -9.024 3.807 13.716 1.00 94.25 84 LYS A CA 1
ATOM 673 C C . LYS A 1 84 ? -10.471 3.878 14.189 1.00 94.25 84 LYS A C 1
ATOM 675 O O . LYS A 1 84 ? -10.979 4.945 14.545 1.00 94.25 84 LYS A O 1
ATOM 680 N N . GLY A 1 85 ? -11.137 2.727 14.254 1.00 90.12 85 GLY A N 1
ATOM 681 C CA . GLY A 1 85 ? -12.535 2.635 14.682 1.00 90.12 85 GLY A CA 1
ATOM 682 C C . GLY A 1 85 ? -12.760 2.967 16.164 1.00 90.12 85 GLY A C 1
ATOM 683 O O . GLY A 1 85 ? -13.900 3.146 16.588 1.00 90.12 85 GLY A O 1
ATOM 684 N N . ASP A 1 86 ? -11.699 3.040 16.972 1.00 90.19 86 ASP A N 1
ATOM 685 C CA . ASP A 1 86 ? -11.745 3.530 18.355 1.00 90.19 86 ASP A CA 1
ATOM 686 C C . ASP A 1 86 ? -11.543 5.053 18.486 1.00 90.19 86 ASP A C 1
ATOM 688 O O . ASP A 1 86 ? -11.642 5.589 19.590 1.00 90.19 86 ASP A O 1
ATOM 692 N N . GLY A 1 87 ? -11.318 5.748 17.366 1.00 90.25 87 GLY A N 1
ATOM 693 C CA . GLY A 1 87 ? -11.092 7.189 17.300 1.00 90.25 87 GLY A CA 1
ATOM 694 C C . GLY A 1 87 ? -9.625 7.612 17.383 1.00 90.25 87 GLY A C 1
ATOM 695 O O . GLY A 1 87 ? -9.357 8.811 17.302 1.00 90.25 87 GLY A O 1
ATOM 696 N N . THR A 1 88 ? -8.681 6.676 17.524 1.00 93.69 88 THR A N 1
ATOM 697 C CA . THR A 1 88 ? -7.242 6.971 17.462 1.00 93.69 88 THR A CA 1
ATOM 698 C C . THR A 1 88 ? -6.880 7.518 16.084 1.00 93.69 88 THR A C 1
ATOM 700 O O . THR A 1 88 ? -7.342 7.002 15.064 1.00 93.69 88 THR A O 1
ATOM 703 N N . VAL A 1 89 ? -6.062 8.575 16.059 1.00 95.56 89 VAL A N 1
ATOM 704 C CA . VAL A 1 89 ? -5.594 9.210 14.825 1.00 95.56 89 VAL A CA 1
ATOM 705 C C . VAL A 1 89 ? -4.077 9.282 14.833 1.00 95.56 89 VAL A C 1
ATOM 707 O O . VAL A 1 89 ? -3.498 9.894 15.731 1.00 95.56 89 VAL A O 1
ATOM 710 N N . THR A 1 90 ? -3.467 8.720 13.796 1.00 94.50 90 THR A N 1
ATOM 711 C CA . THR A 1 90 ? -2.020 8.749 13.568 1.00 94.50 90 THR A CA 1
ATOM 712 C C . THR A 1 90 ? -1.743 9.300 12.177 1.00 94.50 90 THR A C 1
ATOM 714 O O . THR A 1 90 ? -2.531 9.103 11.252 1.00 94.50 90 THR A O 1
ATOM 717 N N . GLN A 1 91 ? -0.640 10.028 12.033 1.00 92.75 91 GLN A N 1
ATOM 718 C CA . GLN A 1 91 ? -0.178 10.543 10.749 1.00 92.75 91 GLN A CA 1
ATOM 719 C C . GLN A 1 91 ? 1.182 9.949 10.421 1.00 92.75 91 GLN A C 1
ATOM 721 O O . GLN A 1 91 ? 2.066 9.916 11.277 1.00 92.75 91 GLN A O 1
ATOM 726 N N . ILE A 1 92 ? 1.332 9.515 9.176 1.00 88.88 92 ILE A N 1
ATOM 727 C CA . ILE A 1 92 ? 2.593 9.061 8.601 1.00 88.88 92 ILE A CA 1
ATOM 728 C C . ILE A 1 92 ? 2.854 9.877 7.334 1.00 88.88 92 ILE A C 1
ATOM 730 O O . ILE A 1 92 ? 1.934 10.180 6.572 1.00 88.88 92 ILE A O 1
ATOM 734 N N . GLU A 1 93 ? 4.103 10.287 7.140 1.00 80.50 93 GLU A N 1
ATOM 735 C CA . GLU A 1 93 ? 4.527 10.937 5.900 1.00 80.50 93 GLU A CA 1
ATOM 736 C C . GLU A 1 93 ? 5.062 9.863 4.963 1.00 80.50 93 GLU A C 1
ATOM 738 O O . GLU A 1 93 ? 5.913 9.054 5.355 1.00 80.50 93 GLU A O 1
ATOM 743 N N . ASP A 1 94 ? 4.578 9.869 3.727 1.00 79.38 94 ASP A N 1
ATOM 744 C CA . ASP A 1 94 ? 5.165 9.041 2.694 1.00 79.38 94 ASP A CA 1
ATOM 745 C C . ASP A 1 94 ? 6.594 9.503 2.387 1.00 79.38 94 ASP A C 1
ATOM 747 O O . ASP A 1 94 ? 6.910 10.696 2.326 1.00 79.38 94 ASP A O 1
ATOM 751 N N . ARG A 1 95 ? 7.488 8.537 2.201 1.00 71.19 95 ARG A N 1
ATOM 752 C CA . ARG A 1 95 ? 8.876 8.798 1.819 1.00 71.19 95 ARG A CA 1
ATOM 753 C C . ARG A 1 95 ? 9.043 8.859 0.302 1.00 71.19 95 ARG A C 1
ATOM 755 O O . ARG A 1 95 ? 10.068 9.377 -0.152 1.00 71.19 95 ARG A O 1
ATOM 762 N N . TYR A 1 96 ? 8.072 8.366 -0.462 1.00 70.88 96 TYR A N 1
ATOM 763 C CA . TYR A 1 96 ? 8.102 8.359 -1.915 1.00 70.88 96 TYR A CA 1
ATOM 764 C C . TYR A 1 96 ? 7.450 9.600 -2.515 1.00 70.88 96 TYR A C 1
ATOM 766 O O . TYR A 1 96 ? 6.678 10.327 -1.891 1.00 70.88 96 TYR A O 1
ATOM 774 N N . VAL A 1 97 ? 7.871 9.886 -3.743 1.00 80.19 97 VAL A N 1
ATOM 775 C CA . VAL A 1 97 ? 7.306 10.942 -4.573 1.00 80.19 97 VAL A CA 1
ATOM 776 C C . VAL A 1 97 ? 6.661 10.247 -5.757 1.00 80.19 97 VAL A C 1
ATOM 778 O O . VAL A 1 97 ? 7.359 9.612 -6.549 1.00 80.19 97 VAL A O 1
ATOM 781 N N . GLY A 1 98 ? 5.347 10.376 -5.889 1.00 86.88 98 GLY A N 1
ATOM 782 C CA . GLY A 1 98 ? 4.601 9.687 -6.929 1.00 86.88 98 GLY A CA 1
ATOM 783 C C . GLY A 1 98 ? 3.109 9.965 -6.874 1.00 86.88 98 GLY A C 1
ATOM 784 O O . GLY A 1 98 ? 2.590 10.593 -5.951 1.00 86.88 98 GLY A O 1
ATOM 785 N N . ILE A 1 99 ? 2.411 9.520 -7.911 1.00 91.38 99 ILE A N 1
ATOM 786 C CA . ILE A 1 99 ? 0.951 9.521 -7.952 1.00 91.38 99 ILE A CA 1
ATOM 787 C C . ILE A 1 99 ? 0.495 8.135 -7.519 1.00 91.38 99 ILE A C 1
ATOM 789 O O . ILE A 1 99 ? 0.940 7.152 -8.106 1.00 91.38 99 ILE A O 1
ATOM 793 N N . ILE A 1 100 ? -0.404 8.053 -6.536 1.00 94.56 100 ILE A N 1
ATOM 794 C CA . ILE A 1 100 ? -1.031 6.777 -6.188 1.00 94.56 100 ILE A CA 1
ATOM 795 C C . ILE A 1 100 ? -1.979 6.376 -7.324 1.00 94.56 100 ILE A C 1
ATOM 797 O O . ILE A 1 100 ? -2.968 7.070 -7.580 1.00 94.56 100 ILE A O 1
ATOM 801 N N . SER A 1 101 ? -1.650 5.291 -8.025 1.00 94.88 101 SER A N 1
ATOM 802 C CA . SER A 1 101 ? -2.415 4.755 -9.157 1.00 94.88 101 SER A CA 1
ATOM 803 C C . SER A 1 101 ? -3.392 3.656 -8.739 1.00 94.88 101 SER A C 1
ATOM 805 O O . SER A 1 101 ? -4.467 3.541 -9.325 1.00 94.88 101 SER A O 1
ATOM 807 N N . GLU A 1 102 ? -3.064 2.895 -7.693 1.00 97.38 102 GLU A N 1
ATOM 808 C CA . GLU A 1 102 ? -3.912 1.842 -7.127 1.00 97.38 102 GLU A CA 1
ATOM 809 C C . GLU A 1 102 ? -3.896 1.920 -5.594 1.00 97.38 102 GLU A C 1
ATOM 811 O O . GLU A 1 102 ? -2.865 2.210 -4.988 1.00 97.38 102 GLU A O 1
ATOM 816 N N . ALA A 1 103 ? -5.030 1.637 -4.951 1.00 97.94 103 ALA A N 1
ATOM 817 C CA . ALA A 1 103 ? -5.130 1.514 -3.500 1.00 97.94 103 ALA A CA 1
ATOM 818 C C . ALA A 1 103 ? -6.236 0.525 -3.117 1.00 97.94 103 ALA A C 1
ATOM 820 O O . ALA A 1 103 ? -7.262 0.426 -3.796 1.00 97.94 103 ALA A O 1
ATOM 821 N N . GLY A 1 104 ? -6.048 -0.200 -2.021 1.00 98.00 104 GLY A N 1
ATOM 822 C CA . GLY A 1 104 ? -7.001 -1.192 -1.543 1.00 98.00 104 GLY A CA 1
ATOM 823 C C . GLY A 1 104 ? -6.649 -1.736 -0.167 1.00 98.00 104 GLY A C 1
ATOM 824 O O . GLY A 1 104 ? -5.682 -1.307 0.463 1.00 98.00 104 GLY A O 1
ATOM 825 N N . THR A 1 105 ? -7.446 -2.691 0.298 1.00 97.50 105 THR A N 1
ATOM 826 C CA . THR A 1 105 ? -7.199 -3.400 1.556 1.00 97.50 105 THR A CA 1
ATOM 827 C C . THR A 1 105 ? -6.797 -4.849 1.326 1.00 97.50 105 THR A C 1
ATOM 829 O O . THR A 1 105 ? -7.237 -5.475 0.363 1.00 97.50 105 THR A O 1
ATOM 832 N N . VAL A 1 106 ? -5.973 -5.390 2.223 1.00 96.50 106 VAL A N 1
ATOM 833 C CA . VAL A 1 106 ? -5.542 -6.794 2.215 1.00 96.50 106 VAL A CA 1
ATOM 834 C C . VAL A 1 106 ? -5.432 -7.314 3.651 1.00 96.50 106 VAL A C 1
ATOM 836 O O . VAL A 1 106 ? -4.929 -6.613 4.522 1.00 96.50 106 VAL A O 1
ATOM 839 N N . ASP A 1 107 ? -5.902 -8.532 3.934 1.00 94.50 107 ASP A N 1
ATOM 840 C CA . ASP A 1 107 ? -5.722 -9.177 5.248 1.00 94.50 107 ASP A CA 1
ATOM 841 C C . ASP A 1 107 ? -4.605 -10.222 5.180 1.00 94.50 107 ASP A C 1
ATOM 843 O O . ASP A 1 107 ? -4.845 -11.407 4.956 1.00 94.50 107 ASP A O 1
ATOM 847 N N . LEU A 1 108 ? -3.370 -9.782 5.426 1.00 90.56 108 LEU A N 1
ATOM 848 C CA . LEU A 1 108 ? -2.185 -10.653 5.457 1.00 90.56 108 LEU A CA 1
ATOM 849 C C . LEU A 1 108 ? -2.126 -11.549 6.698 1.00 90.56 108 LEU A C 1
ATOM 851 O O . LEU A 1 108 ? -1.260 -12.418 6.832 1.00 90.56 108 LEU A O 1
ATOM 855 N N . SER A 1 109 ? -2.982 -11.283 7.681 1.00 81.31 109 SER A N 1
ATOM 856 C CA . SER A 1 109 ? -2.926 -11.925 8.985 1.00 81.31 109 SER A CA 1
ATOM 857 C C . SER A 1 109 ? -3.899 -13.088 9.131 1.00 81.31 109 SER A C 1
ATOM 859 O O . SER A 1 109 ? -3.745 -13.845 10.094 1.00 81.31 109 SER A O 1
ATOM 861 N N . GLU A 1 110 ? -4.875 -13.201 8.222 1.00 76.94 110 GLU A N 1
ATOM 862 C CA . GLU A 1 110 ? -6.070 -14.052 8.328 1.00 76.94 110 GLU A CA 1
ATOM 863 C C . GLU A 1 110 ? -6.797 -13.876 9.675 1.00 76.94 110 GLU A C 1
ATOM 865 O O . GLU A 1 110 ? -7.407 -14.799 10.222 1.00 76.94 110 GLU A O 1
ATOM 870 N N . LYS A 1 111 ? -6.682 -12.685 10.271 1.00 81.50 111 LYS A N 1
ATOM 871 C CA . LYS A 1 111 ? -7.283 -12.337 11.569 1.00 81.50 111 LYS A CA 1
ATOM 872 C C . LYS A 1 111 ? -8.300 -11.217 11.437 1.00 81.50 111 LYS A C 1
ATOM 874 O O . LYS A 1 111 ? -8.591 -10.549 12.429 1.00 81.50 111 LYS A O 1
ATOM 879 N N . GLU A 1 112 ? -8.817 -11.008 10.233 1.00 86.31 112 GLU A N 1
ATOM 880 C CA . GLU A 1 112 ? -9.784 -9.967 9.912 1.00 86.31 112 GLU A CA 1
ATOM 881 C C . GLU A 1 112 ? -9.250 -8.566 10.258 1.00 86.31 112 GLU A C 1
ATOM 883 O O . GLU A 1 112 ? -10.004 -7.689 10.687 1.00 86.31 112 GLU A O 1
ATOM 888 N N . ASN A 1 113 ? -7.932 -8.379 10.145 1.00 90.12 113 ASN A N 1
ATOM 889 C CA . ASN A 1 113 ? -7.268 -7.095 10.323 1.00 90.12 113 ASN A CA 1
ATOM 890 C C . ASN A 1 113 ? -6.654 -6.711 8.987 1.00 90.12 113 ASN A C 1
ATOM 892 O O . ASN A 1 113 ? -5.648 -7.279 8.573 1.00 90.12 113 ASN A O 1
ATOM 896 N N . GLU A 1 114 ? -7.325 -5.786 8.320 1.00 95.56 114 GLU A N 1
ATOM 897 C CA . GLU A 1 114 ? -6.938 -5.316 7.003 1.00 95.56 114 GLU A CA 1
ATOM 898 C C . GLU A 1 114 ? -5.816 -4.276 7.121 1.00 95.56 114 GLU A C 1
ATOM 900 O O . GLU A 1 114 ? -5.908 -3.329 7.905 1.00 95.56 114 GLU A O 1
ATOM 905 N N . ASP A 1 115 ? -4.787 -4.454 6.304 1.00 95.88 115 ASP A N 1
ATOM 906 C CA . ASP A 1 115 ? -3.750 -3.475 6.010 1.00 95.88 115 ASP A CA 1
ATOM 907 C C . ASP A 1 115 ? -4.107 -2.720 4.723 1.00 95.88 115 ASP A C 1
ATOM 909 O O . ASP A 1 115 ? -4.941 -3.173 3.930 1.00 95.88 115 ASP A O 1
ATOM 913 N N . ILE A 1 116 ? -3.488 -1.557 4.502 1.00 97.19 116 ILE A N 1
ATOM 914 C CA . ILE A 1 116 ? -3.686 -0.800 3.257 1.00 97.19 116 ILE A CA 1
ATOM 915 C C . ILE A 1 116 ? -2.554 -1.105 2.300 1.00 97.19 116 ILE A C 1
ATOM 917 O O . ILE A 1 116 ? -1.403 -0.825 2.617 1.00 97.19 116 ILE A O 1
ATOM 921 N N . PHE A 1 117 ? -2.892 -1.597 1.117 1.00 97.31 117 PHE A N 1
ATOM 922 C CA . PHE A 1 117 ? -1.972 -1.693 -0.003 1.00 97.31 117 PHE A CA 1
ATOM 923 C C . PHE A 1 117 ? -2.181 -0.512 -0.946 1.00 97.31 117 PHE A C 1
ATOM 925 O O . PHE A 1 117 ? -3.320 -0.150 -1.248 1.00 97.31 117 PHE A O 1
ATOM 932 N N . PHE A 1 118 ? -1.098 0.080 -1.435 1.00 96.50 118 PHE A N 1
ATOM 933 C CA . PHE A 1 118 ? -1.167 1.086 -2.484 1.00 96.50 118 PHE A CA 1
ATOM 934 C C . PHE A 1 118 ? 0.063 1.056 -3.387 1.00 96.50 118 PHE A C 1
ATOM 936 O O . PHE A 1 118 ? 1.135 0.576 -3.010 1.00 96.50 118 PHE A O 1
ATOM 943 N N . VAL A 1 119 ? -0.129 1.564 -4.599 1.00 94.88 119 VAL A N 1
ATOM 944 C CA . VAL A 1 119 ? 0.878 1.621 -5.653 1.00 94.88 119 VAL A CA 1
ATOM 945 C C . VAL A 1 119 ? 1.087 3.067 -6.036 1.00 94.88 119 VAL A C 1
ATOM 947 O O . VAL A 1 119 ? 0.132 3.754 -6.396 1.00 94.88 119 VAL A O 1
ATOM 950 N N . GLU A 1 120 ? 2.331 3.515 -5.991 1.00 92.94 120 GLU A N 1
ATOM 951 C CA . GLU A 1 120 ? 2.725 4.818 -6.501 1.00 92.94 120 GLU A CA 1
ATOM 952 C C . GLU A 1 120 ? 3.526 4.670 -7.782 1.00 92.94 120 GLU A C 1
ATOM 954 O O . GLU A 1 120 ? 4.434 3.845 -7.885 1.00 92.94 120 GLU A O 1
ATOM 959 N N . GLU A 1 121 ? 3.238 5.539 -8.739 1.00 90.94 121 GLU A N 1
ATOM 960 C CA . GLU A 1 121 ? 3.973 5.631 -9.987 1.00 90.94 121 GLU A CA 1
ATOM 961 C C . GLU A 1 121 ? 4.621 7.007 -10.115 1.00 90.94 121 GLU A C 1
ATOM 963 O O . GLU A 1 121 ? 3.995 8.055 -9.915 1.00 90.94 121 GLU A O 1
ATOM 968 N N . SER A 1 122 ? 5.898 7.018 -10.485 1.00 88.50 122 SER A N 1
ATOM 969 C CA . SER A 1 122 ? 6.609 8.230 -10.884 1.00 88.50 122 SER A CA 1
ATOM 970 C C . SER A 1 122 ? 7.524 7.934 -12.062 1.00 88.50 122 SER A C 1
ATOM 972 O O . SER A 1 122 ? 8.006 6.821 -12.230 1.00 88.50 122 SER A O 1
ATOM 974 N N . GLY A 1 123 ? 7.762 8.900 -12.944 1.00 84.19 123 GLY A N 1
ATOM 975 C CA . GLY A 1 123 ? 8.571 8.620 -14.123 1.00 84.19 123 GLY A CA 1
ATOM 976 C C . GLY A 1 123 ? 8.743 9.795 -15.064 1.00 84.19 123 GLY A C 1
ATOM 977 O O . GLY A 1 123 ? 8.167 10.868 -14.893 1.00 84.19 123 GLY A O 1
ATOM 978 N N . GLY A 1 124 ? 9.570 9.572 -16.079 1.00 77.94 124 GLY A N 1
ATOM 979 C CA . GLY A 1 124 ? 9.873 10.531 -17.130 1.00 77.94 124 GLY A CA 1
ATOM 980 C C . GLY A 1 124 ? 10.508 9.850 -18.338 1.00 77.94 124 GLY A C 1
ATOM 981 O O . GLY A 1 124 ? 10.524 8.630 -18.464 1.00 77.94 124 GLY A O 1
ATOM 982 N N . THR A 1 125 ? 11.085 10.635 -19.242 1.00 74.38 125 THR A N 1
ATOM 983 C CA . THR A 1 125 ? 11.586 10.177 -20.552 1.00 74.38 125 THR A CA 1
ATOM 984 C C . THR A 1 125 ? 12.716 9.132 -20.504 1.00 74.38 125 THR A C 1
ATOM 986 O O . THR A 1 125 ? 13.074 8.578 -21.543 1.00 74.38 125 THR A O 1
ATOM 989 N N . GLY A 1 126 ? 13.279 8.843 -19.327 1.00 70.50 126 GLY A N 1
ATOM 990 C CA . GLY A 1 126 ? 14.379 7.891 -19.130 1.00 70.50 126 GLY A CA 1
ATOM 991 C C . GLY A 1 126 ? 14.061 6.697 -18.227 1.00 70.50 126 GLY A C 1
ATOM 992 O O . GLY A 1 126 ? 14.875 5.776 -18.153 1.00 70.50 126 GLY A O 1
ATOM 993 N N . GLY A 1 127 ? 12.909 6.693 -17.552 1.00 78.69 127 GLY A N 1
ATOM 994 C CA . GLY A 1 127 ? 12.558 5.616 -16.637 1.00 78.69 127 GLY A CA 1
ATOM 995 C C . GLY A 1 127 ? 11.230 5.800 -15.912 1.00 78.69 127 GLY A C 1
ATOM 996 O O . GLY A 1 127 ? 10.683 6.903 -15.851 1.00 78.69 127 GLY A O 1
ATOM 997 N N . LEU A 1 128 ? 10.734 4.687 -15.389 1.00 84.75 128 LEU A N 1
ATOM 998 C CA . LEU A 1 128 ? 9.512 4.540 -14.613 1.00 84.75 128 LEU A CA 1
ATOM 999 C C . LEU A 1 128 ? 9.877 3.918 -13.265 1.00 84.75 128 LEU A C 1
ATOM 1001 O O . LEU A 1 128 ? 10.652 2.968 -13.200 1.00 84.75 128 LEU A O 1
ATOM 1005 N N . ASN A 1 129 ? 9.299 4.441 -12.201 1.00 86.56 129 ASN A N 1
ATOM 1006 C CA . ASN A 1 129 ? 9.369 3.911 -10.860 1.00 86.56 129 ASN A CA 1
ATOM 1007 C C . ASN A 1 129 ? 7.969 3.475 -10.430 1.00 86.56 129 ASN A C 1
ATOM 1009 O O . ASN A 1 129 ? 7.018 4.240 -10.582 1.00 86.56 129 ASN A O 1
ATOM 1013 N N . ILE A 1 130 ? 7.871 2.259 -9.903 1.00 89.00 130 ILE A N 1
ATOM 1014 C CA . ILE A 1 130 ? 6.662 1.731 -9.272 1.00 89.00 130 ILE A CA 1
ATOM 1015 C C . ILE A 1 130 ? 7.019 1.422 -7.823 1.00 89.00 130 ILE A C 1
ATOM 1017 O O . ILE A 1 130 ? 7.852 0.549 -7.579 1.00 89.00 130 ILE A O 1
ATOM 1021 N N . SER A 1 131 ? 6.416 2.119 -6.869 1.00 89.50 131 SER A N 1
ATOM 1022 C CA . SER A 1 131 ? 6.525 1.800 -5.445 1.00 89.50 131 SER A CA 1
ATOM 1023 C C . SER A 1 131 ? 5.291 1.031 -5.001 1.00 89.50 131 SER A C 1
ATOM 1025 O O . SER A 1 131 ? 4.164 1.442 -5.247 1.00 89.50 131 SER A O 1
ATOM 1027 N N . LEU A 1 132 ? 5.523 -0.104 -4.358 1.00 91.81 132 LEU A N 1
ATOM 1028 C CA . LEU A 1 132 ? 4.522 -0.963 -3.748 1.00 91.81 132 LEU A CA 1
ATOM 1029 C C . LEU A 1 132 ? 4.611 -0.755 -2.244 1.00 91.81 132 LEU A C 1
ATOM 1031 O O . LEU A 1 132 ? 5.666 -1.002 -1.655 1.00 91.81 132 LEU A O 1
ATOM 1035 N N . SER A 1 133 ? 3.521 -0.320 -1.634 1.00 92.69 133 SER A N 1
ATOM 1036 C CA . SER A 1 133 ? 3.512 0.112 -0.245 1.00 92.69 133 SER A CA 1
ATOM 1037 C C . SER A 1 133 ? 2.394 -0.567 0.537 1.00 92.69 133 SER A C 1
ATOM 1039 O O . SER A 1 133 ? 1.290 -0.779 0.037 1.00 92.69 133 SER A O 1
ATOM 1041 N N . LEU A 1 134 ? 2.698 -0.908 1.786 1.00 93.62 134 LEU A N 1
ATOM 1042 C CA . LEU A 1 134 ? 1.774 -1.429 2.780 1.00 93.62 134 LEU A CA 1
ATOM 1043 C C . LEU A 1 134 ? 1.787 -0.541 4.019 1.00 93.62 134 LEU A C 1
ATOM 1045 O O . LEU A 1 134 ? 2.848 -0.240 4.566 1.00 93.62 134 LEU A O 1
ATOM 1049 N N . ILE A 1 135 ? 0.606 -0.186 4.506 1.00 93.56 135 ILE A N 1
ATOM 1050 C CA . ILE A 1 135 ? 0.423 0.411 5.826 1.00 93.56 135 ILE A CA 1
ATOM 1051 C C . ILE A 1 135 ? -0.047 -0.696 6.756 1.00 93.56 135 ILE A C 1
ATOM 1053 O O . ILE A 1 135 ? -1.196 -1.132 6.650 1.00 93.56 135 ILE A O 1
ATOM 1057 N N . ASN A 1 136 ? 0.812 -1.113 7.688 1.00 92.19 136 ASN A N 1
ATOM 1058 C CA . ASN A 1 136 ? 0.387 -1.997 8.765 1.00 92.19 136 ASN A CA 1
ATOM 1059 C C . ASN A 1 136 ? -0.463 -1.183 9.745 1.00 92.19 136 ASN A C 1
ATOM 1061 O O . ASN A 1 136 ? 0.055 -0.342 10.485 1.00 92.19 136 ASN A O 1
ATOM 1065 N N . ILE A 1 137 ? -1.768 -1.435 9.779 1.00 92.00 137 ILE A N 1
ATOM 1066 C CA . ILE A 1 137 ? -2.706 -0.647 10.589 1.00 92.00 137 ILE A CA 1
ATOM 1067 C C . ILE A 1 137 ? -2.473 -0.851 12.089 1.00 92.00 137 ILE A C 1
ATOM 1069 O O . ILE A 1 137 ? -2.629 0.078 12.887 1.00 92.00 137 ILE A O 1
ATOM 1073 N N . GLN A 1 138 ? -2.095 -2.059 12.506 1.00 89.38 138 GLN A N 1
ATOM 1074 C CA . GLN A 1 138 ? -1.887 -2.367 13.922 1.00 89.38 138 GLN A CA 1
ATOM 1075 C C . GLN A 1 138 ? -0.664 -1.649 14.489 1.00 89.38 138 GLN A C 1
ATOM 1077 O O . GLN A 1 138 ? -0.708 -1.186 15.629 1.00 89.38 138 GLN A O 1
ATOM 1082 N N . LYS A 1 139 ? 0.398 -1.558 13.689 1.00 88.75 139 LYS A N 1
ATOM 1083 C CA . LYS A 1 139 ? 1.681 -0.950 14.047 1.00 88.75 139 LYS A CA 1
ATOM 1084 C C . LYS A 1 139 ? 1.778 0.519 13.660 1.00 88.75 139 LYS A C 1
ATOM 1086 O O . LYS A 1 139 ? 2.618 1.202 14.224 1.00 88.75 139 LYS A O 1
ATOM 1091 N N . GLU A 1 140 ? 0.895 0.989 12.780 1.00 88.69 140 GLU A N 1
ATOM 1092 C CA . GLU A 1 140 ? 0.863 2.362 12.259 1.00 88.69 140 GLU A CA 1
ATOM 1093 C C . GLU A 1 140 ? 2.145 2.716 11.488 1.00 88.69 140 GLU A C 1
ATOM 1095 O O . GLU A 1 140 ? 2.656 3.827 11.574 1.00 88.69 140 GLU A O 1
ATOM 1100 N N . GLU A 1 141 ? 2.658 1.745 10.730 1.00 88.00 141 GLU A N 1
ATOM 1101 C CA . GLU A 1 141 ? 3.955 1.816 10.051 1.00 88.00 141 GLU A CA 1
ATOM 1102 C C . GLU A 1 14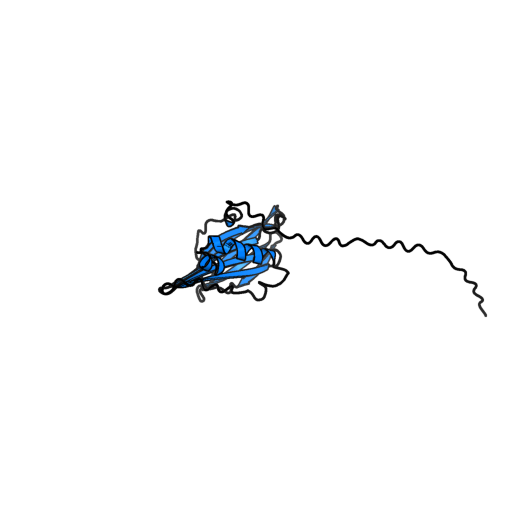1 ? 3.807 1.578 8.547 1.00 88.00 141 GLU A C 1
ATOM 1104 O O . GLU A 1 141 ? 2.977 0.774 8.112 1.00 88.00 141 GLU A O 1
ATOM 1109 N N . LEU A 1 142 ? 4.639 2.270 7.764 1.00 89.81 142 LEU A N 1
ATOM 1110 C CA . LEU A 1 142 ? 4.711 2.153 6.308 1.00 89.81 142 LEU A CA 1
ATOM 1111 C C . LEU A 1 142 ? 5.890 1.259 5.900 1.00 89.81 142 LEU A C 1
ATOM 1113 O O . LEU A 1 142 ? 7.046 1.496 6.269 1.00 89.81 142 LEU A O 1
ATOM 1117 N N . ILE A 1 143 ? 5.602 0.254 5.083 1.00 89.00 143 ILE A N 1
ATOM 1118 C CA . ILE A 1 143 ? 6.565 -0.697 4.535 1.00 89.00 143 ILE A CA 1
ATOM 1119 C C . ILE A 1 143 ? 6.469 -0.613 3.016 1.00 89.00 143 ILE A C 1
ATOM 1121 O O . ILE A 1 143 ? 5.385 -0.757 2.467 1.00 89.00 143 ILE A O 1
ATOM 1125 N N . GLY A 1 144 ? 7.586 -0.364 2.334 1.00 87.38 144 GLY A N 1
ATOM 1126 C CA . GLY A 1 144 ? 7.589 -0.140 0.888 1.00 87.38 144 GLY A CA 1
ATOM 1127 C C . GLY A 1 144 ? 8.658 -0.937 0.151 1.00 87.38 144 GLY A C 1
ATOM 1128 O O . GLY A 1 144 ? 9.671 -1.331 0.729 1.00 87.38 144 GLY A O 1
ATOM 1129 N N . LEU A 1 145 ? 8.426 -1.155 -1.140 1.00 85.94 145 LEU A N 1
ATOM 1130 C CA . LEU A 1 145 ? 9.340 -1.769 -2.096 1.00 85.94 145 LEU A CA 1
ATOM 1131 C C . LEU A 1 145 ? 9.226 -1.026 -3.430 1.00 85.94 145 LEU A C 1
ATOM 1133 O O . LEU A 1 145 ? 8.135 -0.942 -3.978 1.00 85.94 145 LEU A O 1
ATOM 1137 N N . SER A 1 146 ? 10.337 -0.545 -3.994 1.00 84.31 146 SER A N 1
ATOM 1138 C CA . SER A 1 146 ? 10.322 0.164 -5.281 1.00 84.31 146 SER A CA 1
ATOM 1139 C C . SER A 1 146 ? 10.946 -0.654 -6.418 1.00 84.31 146 SER A C 1
ATOM 1141 O O . SER A 1 146 ? 11.914 -1.400 -6.255 1.00 84.31 146 SER A O 1
ATOM 1143 N N . LEU A 1 147 ? 10.392 -0.492 -7.613 1.00 83.69 147 LEU A N 1
ATOM 1144 C CA . LEU A 1 147 ? 10.845 -1.074 -8.871 1.00 83.69 147 LEU A CA 1
ATOM 1145 C C . LEU A 1 147 ? 11.251 0.072 -9.797 1.00 83.69 147 LEU A C 1
ATOM 1147 O O . LEU A 1 147 ? 10.480 1.011 -9.970 1.00 83.69 147 LEU A O 1
ATOM 1151 N N . TRP A 1 148 ? 12.449 0.029 -10.382 1.00 80.62 148 TRP A N 1
ATOM 1152 C CA . TRP A 1 148 ? 12.896 1.027 -11.356 1.00 80.62 148 TRP A CA 1
ATOM 1153 C C . TRP A 1 148 ? 13.119 0.380 -12.723 1.00 80.62 148 TRP A C 1
ATOM 1155 O O . TRP A 1 148 ? 13.884 -0.573 -12.864 1.00 80.62 148 TRP A O 1
ATOM 1165 N N . PHE A 1 149 ? 12.476 0.940 -13.741 1.00 76.38 149 PHE A N 1
ATOM 1166 C CA . PHE A 1 149 ? 12.530 0.507 -15.130 1.00 76.38 149 PHE A CA 1
ATOM 1167 C C . PHE A 1 149 ? 13.164 1.621 -15.966 1.00 76.38 149 PHE A C 1
ATOM 1169 O O . PHE A 1 149 ? 12.725 2.764 -15.887 1.00 76.38 149 PHE A O 1
ATOM 1176 N N . SER A 1 150 ? 14.182 1.326 -16.780 1.00 70.88 150 SER A N 1
ATOM 1177 C CA . SER A 1 150 ? 14.844 2.325 -17.640 1.00 70.88 150 SER A CA 1
ATOM 1178 C C . SER A 1 150 ? 14.511 2.119 -19.123 1.00 70.88 150 SER A C 1
ATOM 1180 O O . SER A 1 150 ? 14.279 0.992 -19.554 1.00 70.88 150 SER A O 1
ATOM 1182 N N . SER A 1 151 ? 14.507 3.193 -19.922 1.00 59.38 151 SER A N 1
ATOM 1183 C CA . SER A 1 151 ? 14.187 3.134 -21.363 1.00 59.38 151 SER A CA 1
ATOM 1184 C C . SER A 1 151 ? 15.381 2.819 -22.279 1.00 59.38 151 SER A C 1
ATOM 1186 O O . SER A 1 151 ? 15.177 2.490 -23.447 1.00 59.38 151 SER A O 1
ATOM 1188 N N . GLN A 1 152 ? 16.622 2.926 -21.783 1.00 54.56 152 GLN A N 1
ATOM 1189 C CA . GLN A 1 152 ? 17.855 2.768 -22.581 1.00 54.56 152 GLN A CA 1
ATOM 1190 C C . GLN A 1 152 ? 18.563 1.417 -22.391 1.00 54.56 152 GLN A C 1
ATOM 1192 O O . GLN A 1 152 ? 19.425 1.070 -23.196 1.00 54.56 152 GLN A O 1
ATOM 1197 N N . ALA A 1 153 ? 18.181 0.646 -21.372 1.00 50.94 153 ALA A N 1
ATOM 1198 C CA . ALA A 1 153 ? 18.620 -0.727 -21.155 1.00 50.94 153 ALA A CA 1
ATOM 1199 C C . ALA A 1 153 ? 17.489 -1.519 -20.490 1.00 50.94 153 ALA A C 1
ATOM 1201 O O . ALA A 1 153 ? 16.867 -1.041 -19.536 1.00 50.94 153 ALA A O 1
ATOM 1202 N N . THR A 1 154 ? 17.233 -2.733 -20.978 1.00 43.12 154 THR A N 1
ATOM 1203 C CA . THR A 1 154 ? 16.371 -3.707 -20.301 1.00 43.12 154 THR A CA 1
ATOM 1204 C C . THR A 1 154 ? 17.160 -4.320 -19.143 1.00 43.12 154 THR A C 1
ATOM 1206 O O . THR A 1 154 ? 17.650 -5.437 -19.229 1.00 43.12 154 THR A O 1
ATOM 1209 N N . GLU A 1 155 ? 17.339 -3.549 -18.073 1.00 47.59 155 GLU A N 1
ATOM 1210 C CA . GLU A 1 155 ? 17.903 -4.016 -16.808 1.00 47.59 155 GLU A CA 1
ATOM 1211 C C . GLU A 1 155 ? 16.888 -3.729 -15.701 1.00 47.59 155 GLU A C 1
ATOM 1213 O O . GLU A 1 155 ? 16.513 -2.580 -15.456 1.00 47.59 155 GLU A O 1
ATOM 1218 N N . ALA A 1 156 ? 16.412 -4.793 -15.053 1.00 47.94 156 ALA A N 1
ATOM 1219 C CA . ALA A 1 156 ? 15.500 -4.724 -13.921 1.00 47.94 156 ALA A CA 1
ATOM 1220 C C . ALA A 1 156 ? 16.275 -4.306 -12.661 1.00 47.94 156 ALA A C 1
ATOM 1222 O O . ALA A 1 156 ? 16.566 -5.122 -11.786 1.00 47.94 156 ALA A O 1
ATOM 1223 N N . VAL A 1 157 ? 16.653 -3.030 -12.558 1.00 52.81 157 VAL A N 1
ATOM 1224 C CA . VAL A 1 157 ? 17.317 -2.523 -11.351 1.00 52.81 157 VAL A CA 1
ATOM 1225 C C . VAL A 1 157 ? 16.264 -2.332 -10.272 1.00 52.81 157 VAL A C 1
ATOM 1227 O O . VAL A 1 157 ? 15.592 -1.310 -10.163 1.00 52.81 157 VAL A O 1
ATOM 1230 N N . THR A 1 158 ? 16.112 -3.364 -9.456 1.00 50.03 158 THR A N 1
ATOM 1231 C CA . THR A 1 158 ? 15.232 -3.322 -8.293 1.00 50.03 158 THR A CA 1
ATOM 1232 C C . THR A 1 158 ? 15.938 -2.613 -7.161 1.00 50.03 158 THR A C 1
ATOM 1234 O O . THR A 1 158 ? 16.939 -3.101 -6.641 1.00 50.03 158 THR A O 1
ATOM 1237 N N . GLN A 1 159 ? 15.404 -1.463 -6.765 1.00 49.44 159 GLN A N 1
ATOM 1238 C CA . GLN A 1 159 ? 15.781 -0.828 -5.514 1.00 49.44 159 GLN A CA 1
ATOM 1239 C C . GLN A 1 159 ? 14.640 -1.016 -4.530 1.00 49.44 159 GLN A C 1
ATOM 1241 O O . GLN A 1 159 ? 13.689 -0.244 -4.504 1.00 49.44 159 GLN A O 1
ATOM 1246 N N . VAL A 1 160 ? 14.763 -2.043 -3.689 1.00 49.50 160 VAL A N 1
ATOM 1247 C CA . VAL A 1 160 ? 13.937 -2.153 -2.486 1.00 49.50 160 VAL A CA 1
ATOM 1248 C C . VAL A 1 160 ? 14.329 -0.987 -1.584 1.00 49.50 160 VAL A C 1
ATOM 1250 O O . VAL A 1 160 ? 15.312 -1.060 -0.849 1.00 49.50 160 VAL A O 1
ATOM 1253 N N . SER A 1 161 ? 13.615 0.129 -1.707 1.00 45.09 161 SER A N 1
ATOM 1254 C CA . SER A 1 161 ? 13.754 1.241 -0.787 1.00 45.09 161 SER A CA 1
ATOM 1255 C C . SER A 1 161 ? 13.110 0.803 0.521 1.00 45.09 161 SER A C 1
ATOM 1257 O O . SER A 1 161 ? 11.897 0.735 0.686 1.00 45.09 161 SER A O 1
ATOM 1259 N N . THR A 1 162 ? 13.951 0.366 1.443 1.00 48.50 162 THR A N 1
ATOM 1260 C CA . THR A 1 162 ? 13.510 -0.042 2.762 1.00 48.50 162 THR A CA 1
ATOM 1261 C C . THR A 1 162 ? 13.094 1.213 3.518 1.00 48.50 162 THR A C 1
ATOM 1263 O O . THR A 1 162 ? 13.910 2.120 3.703 1.00 48.50 162 THR A O 1
ATOM 1266 N N . SER A 1 163 ? 11.869 1.246 4.048 1.00 52.19 163 SER A N 1
ATOM 1267 C CA . SER A 1 163 ? 11.684 1.954 5.317 1.00 52.19 163 SER A CA 1
ATOM 1268 C C . SER A 1 163 ? 12.727 1.415 6.305 1.00 52.19 163 SER A C 1
ATOM 1270 O O . SER A 1 163 ? 13.206 0.289 6.140 1.00 52.19 163 SER A O 1
ATOM 1272 N N . ASP A 1 164 ? 13.094 2.169 7.343 1.00 57.75 164 ASP A N 1
ATOM 1273 C CA . ASP A 1 164 ? 14.099 1.718 8.330 1.00 57.75 164 ASP A CA 1
ATOM 1274 C C . ASP A 1 164 ? 13.727 0.370 9.012 1.00 57.75 164 ASP A C 1
ATOM 1276 O O . ASP A 1 164 ? 14.516 -0.192 9.771 1.00 57.75 164 ASP A O 1
ATOM 1280 N N . TYR A 1 165 ? 12.539 -0.168 8.705 1.00 64.88 165 TYR A N 1
ATOM 1281 C CA . TYR A 1 165 ? 11.898 -1.332 9.292 1.00 64.88 165 TYR A CA 1
ATOM 1282 C C . TYR A 1 165 ? 11.597 -2.488 8.320 1.00 64.88 165 TYR A C 1
ATOM 1284 O O . TYR A 1 165 ? 11.161 -3.534 8.791 1.00 64.88 165 TYR A O 1
ATOM 1292 N N . PHE A 1 166 ? 11.843 -2.371 7.006 1.00 66.12 166 PHE A N 1
ATOM 1293 C CA . PHE A 1 166 ? 11.425 -3.398 6.024 1.00 66.12 166 PHE A CA 1
ATOM 1294 C C . PHE A 1 166 ? 11.967 -4.811 6.323 1.00 66.12 166 PHE A C 1
ATOM 1296 O O . PHE A 1 166 ? 11.273 -5.793 6.103 1.00 66.12 166 PHE A O 1
ATOM 1303 N N . PHE A 1 167 ? 13.192 -4.918 6.850 1.00 70.94 167 PHE A N 1
ATOM 1304 C CA . PHE A 1 167 ? 13.814 -6.200 7.222 1.00 70.94 167 PHE A CA 1
ATOM 1305 C C . PHE A 1 167 ? 13.706 -6.530 8.718 1.00 70.94 167 PHE A C 1
ATOM 1307 O O . PHE A 1 167 ? 14.395 -7.429 9.206 1.00 70.94 167 PHE A O 1
ATOM 1314 N N . ALA A 1 168 ? 12.916 -5.778 9.487 1.00 79.19 168 ALA A N 1
ATOM 1315 C CA . ALA A 1 168 ? 12.694 -6.123 10.882 1.00 79.19 168 ALA A CA 1
ATOM 1316 C C . ALA A 1 168 ? 11.787 -7.361 10.963 1.00 79.19 168 ALA A C 1
ATOM 1318 O O . ALA A 1 168 ? 10.788 -7.450 10.256 1.00 79.19 168 ALA A O 1
ATOM 1319 N N . GLU A 1 169 ? 12.116 -8.294 11.863 1.00 83.88 169 GLU A N 1
ATOM 1320 C CA . GLU A 1 169 ? 11.389 -9.568 12.068 1.00 83.88 169 GLU A CA 1
ATOM 1321 C C . GLU A 1 169 ? 9.869 -9.372 12.218 1.00 83.88 169 GLU A C 1
ATOM 1323 O O . GLU A 1 169 ? 9.047 -10.192 11.814 1.00 83.88 169 GLU A O 1
ATOM 1328 N N . ASP A 1 170 ? 9.512 -8.227 12.780 1.00 83.94 170 ASP A N 1
ATOM 1329 C CA . ASP A 1 170 ? 8.168 -7.758 13.037 1.00 83.94 170 ASP A CA 1
ATOM 1330 C C . ASP A 1 170 ? 7.316 -7.510 11.775 1.00 83.94 170 ASP A C 1
ATOM 1332 O O . ASP A 1 170 ? 6.092 -7.482 11.905 1.00 83.94 170 ASP A O 1
ATOM 1336 N N . PHE A 1 171 ? 7.923 -7.346 10.595 1.00 87.38 171 PHE A N 1
ATOM 1337 C CA . PHE A 1 171 ? 7.255 -7.038 9.317 1.00 87.38 171 PHE A CA 1
ATOM 1338 C C . PHE A 1 171 ? 7.457 -8.120 8.248 1.00 87.38 171 PHE A C 1
ATOM 1340 O O . PHE A 1 171 ? 7.323 -7.881 7.048 1.00 87.38 171 PHE A O 1
ATOM 1347 N N . LYS A 1 172 ? 7.805 -9.338 8.673 1.00 88.69 172 LYS A N 1
ATOM 1348 C CA . LYS A 1 172 ? 8.136 -10.434 7.758 1.00 88.69 172 LYS A CA 1
ATOM 1349 C C . LYS A 1 172 ? 7.002 -10.795 6.789 1.00 88.69 172 LYS A C 1
ATOM 1351 O O . LYS A 1 172 ? 7.274 -11.215 5.671 1.00 88.69 172 LYS A O 1
ATOM 1356 N N . ARG A 1 173 ? 5.735 -10.647 7.192 1.00 91.50 173 ARG A N 1
ATOM 1357 C CA . ARG A 1 173 ? 4.587 -11.000 6.333 1.00 91.50 173 ARG A CA 1
ATOM 1358 C C . ARG A 1 173 ? 4.380 -9.972 5.233 1.00 91.50 173 ARG A C 1
ATOM 1360 O O . ARG A 1 173 ? 4.132 -10.334 4.091 1.00 91.50 173 ARG A O 1
ATOM 1367 N N . GLU A 1 174 ? 4.518 -8.705 5.584 1.00 91.12 174 GLU A N 1
ATOM 1368 C CA . GLU A 1 174 ? 4.462 -7.560 4.688 1.00 91.12 174 GLU A CA 1
ATOM 1369 C C . GLU A 1 174 ? 5.617 -7.628 3.688 1.00 91.12 174 GLU A C 1
ATOM 1371 O O . GLU A 1 174 ? 5.413 -7.463 2.487 1.00 91.12 174 GLU A O 1
ATOM 1376 N N . GLU A 1 175 ? 6.818 -7.964 4.167 1.00 88.81 175 GLU A N 1
ATOM 1377 C CA . GLU A 1 175 ? 7.979 -8.245 3.324 1.00 88.81 175 GLU A CA 1
ATOM 1378 C C . GLU A 1 175 ? 7.697 -9.386 2.332 1.00 88.81 175 GLU A C 1
ATOM 1380 O O . GLU A 1 175 ? 7.943 -9.232 1.133 1.00 88.81 175 GLU A O 1
ATOM 1385 N N . GLU A 1 176 ? 7.205 -10.533 2.811 1.00 90.94 176 GLU A N 1
ATOM 1386 C CA . GLU A 1 176 ? 6.894 -11.700 1.976 1.00 90.94 176 GLU A CA 1
ATOM 1387 C C . GLU A 1 176 ? 5.815 -11.377 0.931 1.00 90.94 176 GLU A C 1
ATOM 1389 O O . GLU A 1 176 ? 5.973 -11.740 -0.239 1.00 90.94 176 GLU A O 1
ATOM 1394 N N . PHE A 1 177 ? 4.774 -10.634 1.312 1.00 93.00 177 PHE A N 1
ATOM 1395 C CA . PHE A 1 177 ? 3.731 -10.170 0.400 1.00 93.00 177 PHE A CA 1
ATOM 1396 C C . PHE A 1 177 ? 4.294 -9.247 -0.685 1.00 93.00 177 PHE A C 1
ATOM 1398 O O . PHE A 1 177 ? 4.153 -9.544 -1.872 1.00 93.00 177 PHE A O 1
ATOM 1405 N N . LEU A 1 178 ? 5.005 -8.177 -0.309 1.00 91.06 178 LEU A N 1
ATOM 1406 C CA . LEU A 1 178 ? 5.572 -7.210 -1.258 1.00 91.06 178 LEU A CA 1
ATOM 1407 C C . LEU A 1 178 ? 6.586 -7.865 -2.209 1.00 91.06 178 LEU A C 1
ATOM 1409 O O . LEU A 1 178 ? 6.606 -7.579 -3.408 1.00 91.06 178 LEU A O 1
ATOM 1413 N N . LYS A 1 179 ? 7.404 -8.797 -1.704 1.00 87.62 179 LYS A N 1
ATOM 1414 C CA . LYS A 1 179 ? 8.333 -9.587 -2.527 1.00 87.62 179 LYS A CA 1
ATOM 1415 C C . LYS A 1 179 ? 7.633 -10.532 -3.495 1.00 87.62 179 LYS A C 1
ATOM 1417 O O . LYS A 1 179 ? 8.252 -10.895 -4.494 1.00 87.62 179 LYS A O 1
ATOM 1422 N N . SER A 1 180 ? 6.407 -10.946 -3.207 1.00 90.25 180 SER A N 1
ATOM 1423 C CA . SER A 1 180 ? 5.650 -11.860 -4.061 1.00 90.25 180 SER A CA 1
ATOM 1424 C C . SER A 1 180 ? 4.822 -11.095 -5.091 1.00 90.25 180 SER A C 1
ATOM 1426 O O . SER A 1 180 ? 4.867 -11.417 -6.275 1.00 90.25 180 SER A O 1
ATOM 1428 N N . ILE A 1 181 ? 4.141 -10.021 -4.687 1.00 92.31 181 ILE A N 1
ATOM 1429 C CA . ILE A 1 181 ? 3.270 -9.256 -5.587 1.00 92.31 181 ILE A CA 1
ATOM 1430 C C . ILE A 1 181 ? 4.048 -8.441 -6.628 1.00 92.31 181 ILE A C 1
ATOM 1432 O O . ILE A 1 181 ? 3.526 -8.165 -7.702 1.00 92.31 181 ILE A O 1
ATOM 1436 N N . LYS A 1 182 ? 5.329 -8.119 -6.390 1.00 88.94 182 LYS A N 1
ATOM 1437 C CA . LYS A 1 182 ? 6.161 -7.367 -7.352 1.00 88.94 182 LYS A CA 1
ATOM 1438 C C . LYS A 1 182 ? 6.188 -7.958 -8.768 1.00 88.94 182 LYS A C 1
ATOM 1440 O O . LYS A 1 182 ? 6.309 -7.206 -9.731 1.00 88.94 182 LYS A O 1
ATOM 1445 N N . TYR A 1 183 ? 6.077 -9.283 -8.908 1.00 86.31 183 TYR A N 1
ATOM 1446 C CA . TYR A 1 183 ? 6.061 -9.947 -10.216 1.00 86.31 183 TYR A CA 1
ATOM 1447 C C . TYR A 1 183 ? 4.793 -9.594 -11.012 1.00 86.31 183 TYR A C 1
ATOM 1449 O O . TYR A 1 183 ? 4.850 -9.474 -12.233 1.00 86.31 183 TYR A O 1
ATOM 1457 N N . GLU A 1 184 ? 3.672 -9.319 -10.336 1.00 91.12 184 GLU A N 1
ATOM 1458 C CA . GLU A 1 184 ? 2.433 -8.839 -10.969 1.00 91.12 184 GLU A CA 1
ATOM 1459 C C . GLU A 1 184 ? 2.523 -7.380 -11.436 1.00 91.12 184 GLU A C 1
ATOM 1461 O O . GLU A 1 184 ? 1.702 -6.930 -12.233 1.00 91.12 184 GLU A O 1
ATOM 1466 N N . TYR A 1 185 ? 3.554 -6.659 -10.987 1.00 88.81 185 TYR A N 1
ATOM 1467 C CA . TYR A 1 185 ? 3.902 -5.306 -11.428 1.00 88.81 185 TYR A CA 1
ATOM 1468 C C . TYR A 1 185 ? 5.108 -5.294 -12.381 1.00 88.81 185 TYR A C 1
ATOM 1470 O O . TYR A 1 185 ? 5.795 -4.285 -12.527 1.00 88.81 185 TYR A O 1
ATOM 1478 N N . GLY A 1 186 ? 5.372 -6.419 -13.054 1.00 82.88 186 GLY A N 1
ATOM 1479 C CA . GLY A 1 186 ? 6.349 -6.496 -14.142 1.00 82.88 186 GLY A CA 1
ATOM 1480 C C . GLY A 1 186 ? 7.801 -6.665 -13.696 1.00 82.88 186 GLY A C 1
ATOM 1481 O O . GLY A 1 186 ? 8.704 -6.527 -14.521 1.00 82.88 186 GLY A O 1
ATOM 1482 N N . TYR A 1 187 ? 8.055 -6.976 -12.421 1.00 79.12 187 TYR A N 1
ATOM 1483 C CA . TYR A 1 187 ? 9.387 -7.401 -11.999 1.00 79.12 187 TYR A CA 1
ATOM 1484 C C . TYR A 1 187 ? 9.757 -8.746 -12.643 1.00 79.12 187 TYR A C 1
ATOM 1486 O O . TYR A 1 187 ? 9.006 -9.716 -12.556 1.00 79.12 187 TYR A O 1
ATOM 1494 N N . ILE A 1 188 ? 10.955 -8.805 -13.224 1.00 70.50 188 ILE A N 1
ATOM 1495 C CA . ILE A 1 188 ? 11.594 -10.025 -13.726 1.00 70.50 188 ILE A CA 1
ATOM 1496 C C . ILE A 1 188 ? 12.927 -10.144 -12.988 1.00 70.50 188 ILE A C 1
ATOM 1498 O O . ILE A 1 188 ? 13.726 -9.205 -13.006 1.00 70.50 188 ILE A O 1
ATOM 1502 N N . GLY A 1 189 ? 13.153 -11.253 -12.286 1.00 64.88 189 GLY A N 1
ATOM 1503 C CA . GLY A 1 189 ? 14.381 -11.443 -11.522 1.00 64.88 189 GLY A CA 1
ATOM 1504 C C . GLY A 1 189 ? 15.558 -11.917 -12.374 1.00 64.88 189 GLY A C 1
ATOM 1505 O O . GLY A 1 189 ? 15.414 -12.395 -13.497 1.00 64.88 189 GLY A O 1
ATOM 1506 N N . GLU A 1 190 ? 16.768 -11.778 -11.825 1.00 60.97 190 GLU A N 1
ATOM 1507 C CA . GLU A 1 190 ? 18.005 -12.184 -12.507 1.00 60.97 190 GLU A CA 1
ATOM 1508 C C . GLU A 1 190 ? 18.061 -13.689 -12.795 1.00 60.97 190 GLU A C 1
ATOM 1510 O O . GLU A 1 190 ? 18.704 -14.105 -13.755 1.00 60.97 190 GLU A O 1
ATOM 1515 N N . LYS A 1 191 ? 17.420 -14.526 -11.970 1.00 57.62 191 LYS A N 1
ATOM 1516 C CA . LYS A 1 191 ? 17.391 -15.977 -12.202 1.00 57.62 191 LYS A CA 1
ATOM 1517 C C . LYS A 1 191 ? 16.514 -16.316 -13.400 1.00 57.62 191 LYS A C 1
ATOM 1519 O O . LYS A 1 191 ? 16.930 -17.099 -14.239 1.00 57.62 191 LYS A O 1
ATOM 1524 N N . GLU A 1 192 ? 15.365 -15.661 -13.507 1.00 60.03 192 GLU A N 1
ATOM 1525 C CA . GLU A 1 192 ? 14.414 -15.808 -14.603 1.00 60.03 192 GLU A CA 1
ATOM 1526 C C . GLU A 1 192 ? 15.003 -15.331 -15.941 1.00 60.03 192 GLU A C 1
ATOM 1528 O O . GLU A 1 192 ? 14.698 -15.906 -16.977 1.00 60.03 192 GLU A O 1
ATOM 1533 N N . ILE A 1 193 ? 15.900 -14.338 -15.919 1.00 58.22 193 ILE A N 1
ATOM 1534 C CA . ILE A 1 193 ? 16.633 -13.859 -17.108 1.00 58.22 193 ILE A CA 1
ATOM 1535 C C . ILE A 1 193 ? 17.700 -14.866 -17.580 1.00 58.22 193 ILE A C 1
ATOM 1537 O O . ILE A 1 193 ? 17.995 -14.937 -18.768 1.00 58.22 193 ILE A O 1
ATOM 1541 N N . ASN A 1 194 ? 18.306 -15.629 -16.665 1.00 52.66 194 ASN A N 1
ATOM 1542 C CA . ASN A 1 194 ? 19.418 -16.543 -16.966 1.00 52.66 194 ASN A CA 1
ATOM 1543 C C . ASN A 1 194 ? 18.979 -17.997 -17.248 1.00 52.66 194 ASN A C 1
ATOM 1545 O O . ASN A 1 194 ? 19.837 -18.850 -17.479 1.00 52.66 194 ASN A O 1
ATOM 1549 N N . GLU A 1 195 ? 17.678 -18.291 -17.183 1.00 51.88 195 GLU A N 1
ATOM 1550 C CA . GLU A 1 195 ? 17.098 -19.612 -17.476 1.00 51.88 195 GLU A CA 1
ATOM 1551 C C . GLU A 1 195 ? 16.516 -19.728 -18.907 1.00 51.88 195 GLU A C 1
ATOM 1553 O O . GLU A 1 195 ? 15.977 -20.782 -19.254 1.00 51.88 195 GLU A O 1
ATOM 1558 N N . GLU A 1 196 ? 16.675 -18.695 -19.749 1.00 46.69 196 GLU A N 1
ATOM 1559 C CA . GLU A 1 196 ? 16.456 -18.741 -21.214 1.00 46.69 196 GLU A CA 1
ATOM 1560 C C . GLU A 1 196 ? 17.700 -19.219 -21.990 1.00 46.69 196 GLU A C 1
ATOM 1562 O O . GLU A 1 196 ? 17.520 -19.976 -22.977 1.00 46.69 196 GLU A O 1
#

Organism: NCBI:txid412755

Foldseek 3Di:
DDDDDDDDDDDDDPPPPPPDPPPPPPPPPPPCPPPDALVVQWPWDDDPDQAKDKAWAWDQQPAIKIWIWGQDPVQQWTWIWTQTSVRDIDIDTGPDRFTWPIKTWGDLPVRRGIKIWIWGWDDDPFKIKIKIWIQRNVVRDIFIWMWIQTDPDRDGPTDGPGDVCNPPPVCVSVNVSNVVNVVVVVDDDPVNVVVD

pLDDT: mean 76.47, std 20.67, range [35.56, 98.0]